Protein AF-A0A835TYI7-F1 (afdb_monomer)

Foldseek 3Di:
DVLQVVLVPDDPVCSVVSSVVVVVVVVVVVVVVVVVVVVVVVVVVVVVVVVVVVVVVVVVVVVVVVVLVVVVVVVVVVVVVVVVVVLVVLVVVLVVVLVVLVVVLVVVLVVLLVVLVVVPPPDDDPPDDDDDDDDDDDDDDDDDPDDDDDPPVVPPVVPDDPDPPPDDPPASCSVLVVVLVVLVVVLVVLLVVLVVVVVVCVVPVVVVLVVVLVVVLVVVLVCCVVPPPDDPVVSVVVSVVSVVVSVVVVVVVVVVSVVVSVVSVVVSVVSSVVSVVVSVVVRVVSVVVSVVVSVVSVVVSVVVVVVVVVVVVVVVVVVVVVSVVVVVVVVVPPPPDDPPDPDPPDDDDPDDDD

Secondary structure (DSSP, 8-state):
-HHHHHHTTS-TTTHHHHHHHHHHHHHHHHHHHHHHHHHHHHHHHHHHHHHHHHHHHHHHHHHHHHHHHHHHHHHHHHHHHHHHHHHHHHHHHHHHHHHHHHHHHHHHHHHHHHHHHHHT-------------PPPPPP-----------TTGGGSTT-S-TTS-SS----SHHHHHHHHHHHHHHHHHHHHHHHHHHHHHHHHHHHHHHHHHHHHHHHHHHHHHHH--S-HHHHHHHHHHHHHHHHHHHHHHHHHHHHHHHHHHHHHHHHHHHHHHHHHHHHHHHHHHHHHHHHHHHHHHHHHHHHHHHHHHHHHHHHHHHHHHHHHHHHHT-----S---------------

Sequence (354 aa):
MMVKNEVEKLPRQQRKGNLKTKMDDFTQKKQTMEQEFLAKQKEDLEQAMKNITAQNKREICDKERECLNKKQQLMRDREACIWDLEERQQQEKHQLIKQQLKDQYFLQRHELLRKHEKSVKPGTPLLSQPVQSLPSPLVPSSVTSHFHATPKSALQLSLFLPGVWGGVPAPLTPVCLQEREQMQRYNQRMLEQLKVRQQQERARLPKIQRSEGKTRMAMYKKSLHIHSSGSASEQREKIKQEDKRQKAERLHQQQKHESQMKDMQAQCESNTHELQHLQNEKCHLLIEHETQKLKSLDENHNQHMKEWRDKLRPRKKKREQEMFFKLSEEADGQVPVSPTKHAKFVPFSSSESL

Structure (mmCIF, N/CA/C/O backbone):
data_AF-A0A835TYI7-F1
#
_entry.id   AF-A0A835TYI7-F1
#
loop_
_atom_site.group_PDB
_atom_site.id
_atom_site.type_symbol
_atom_site.label_atom_id
_atom_site.label_alt_id
_atom_site.label_comp_id
_atom_site.label_asym_id
_atom_site.label_entity_id
_atom_site.label_seq_id
_atom_site.pdbx_PDB_ins_code
_atom_site.Cartn_x
_atom_site.Cartn_y
_atom_site.Cartn_z
_atom_site.occupancy
_atom_site.B_iso_or_equiv
_atom_site.auth_seq_id
_atom_site.auth_comp_id
_atom_site.auth_asym_id
_atom_site.auth_atom_id
_atom_site.pdbx_PDB_model_num
ATOM 1 N N . MET A 1 1 ? -42.790 -35.117 102.824 1.00 54.22 1 MET A N 1
ATOM 2 C CA . MET A 1 1 ? -42.536 -35.781 104.127 1.00 54.22 1 MET A CA 1
ATOM 3 C C . MET A 1 1 ? -41.652 -34.963 105.078 1.00 54.22 1 MET A C 1
ATOM 5 O O . MET A 1 1 ? -41.893 -35.030 106.272 1.00 54.22 1 MET A O 1
ATOM 9 N N . MET A 1 2 ? -40.713 -34.133 104.604 1.00 56.84 2 MET A N 1
ATOM 10 C CA . MET A 1 2 ? -39.827 -33.333 105.479 1.00 56.84 2 MET A CA 1
ATOM 11 C C . MET A 1 2 ? -40.531 -32.273 106.354 1.00 56.84 2 MET A C 1
ATOM 13 O O . MET A 1 2 ? -40.185 -32.129 107.521 1.00 56.84 2 MET A O 1
ATOM 17 N N . VAL A 1 3 ? -41.571 -31.595 105.851 1.00 61.00 3 VAL A N 1
ATOM 18 C CA . VAL A 1 3 ? -42.259 -30.507 106.585 1.00 61.00 3 VAL A CA 1
ATOM 19 C C . VAL A 1 3 ? -42.935 -30.985 107.881 1.00 61.00 3 VAL A C 1
ATOM 21 O O . VAL A 1 3 ? -42.922 -30.267 108.876 1.00 61.00 3 VAL A O 1
ATOM 24 N N . LYS A 1 4 ? -43.476 -32.214 107.912 1.00 62.75 4 LYS A N 1
ATOM 25 C CA . LYS A 1 4 ? -44.103 -32.791 109.118 1.00 62.75 4 LYS A CA 1
ATOM 26 C C . LYS A 1 4 ? -43.071 -33.134 110.204 1.00 62.75 4 LYS A C 1
ATOM 28 O O . LYS A 1 4 ? -43.278 -32.759 111.354 1.00 62.75 4 LYS A O 1
ATOM 33 N N . ASN A 1 5 ? -41.942 -33.743 109.829 1.00 62.34 5 ASN A N 1
ATOM 34 C CA . ASN A 1 5 ? -40.882 -34.146 110.767 1.00 62.34 5 ASN A CA 1
ATOM 35 C C . ASN A 1 5 ? -40.202 -32.957 111.468 1.00 62.34 5 ASN A C 1
ATOM 37 O O . ASN A 1 5 ? -39.762 -33.076 112.608 1.00 62.34 5 ASN A O 1
ATOM 41 N N . GLU A 1 6 ? -40.093 -31.802 110.808 1.00 61.81 6 GLU A N 1
ATOM 42 C CA . GLU A 1 6 ? -39.489 -30.607 111.411 1.00 61.81 6 GLU A CA 1
ATOM 43 C C . GLU A 1 6 ? -40.443 -29.860 112.354 1.00 61.81 6 GLU A C 1
ATOM 45 O O . GLU A 1 6 ? -39.998 -29.247 113.321 1.00 61.81 6 GLU A O 1
ATOM 50 N N . VAL A 1 7 ? -41.753 -29.905 112.090 1.00 60.62 7 VAL A N 1
ATOM 51 C CA . VAL A 1 7 ? -42.773 -29.245 112.925 1.00 60.62 7 VAL A CA 1
ATOM 52 C C . VAL A 1 7 ? -43.049 -30.037 114.209 1.00 60.62 7 VAL A C 1
ATOM 54 O O . VAL A 1 7 ? -43.386 -29.453 115.239 1.00 60.62 7 VAL A O 1
ATOM 57 N N . GLU A 1 8 ? -42.846 -31.357 114.194 1.00 64.31 8 GLU A N 1
ATOM 58 C CA . GLU A 1 8 ? -42.978 -32.222 115.376 1.00 64.31 8 GLU A CA 1
ATOM 59 C C . GLU A 1 8 ? -41.915 -31.965 116.460 1.00 64.31 8 GLU A C 1
ATOM 61 O O . GLU A 1 8 ? -42.183 -32.220 117.636 1.00 64.31 8 GLU A O 1
ATOM 66 N N . LYS A 1 9 ? -40.759 -31.382 116.101 1.00 71.19 9 LYS A N 1
ATOM 67 C CA . LYS A 1 9 ? -39.674 -31.016 117.036 1.00 71.19 9 LYS A CA 1
ATOM 68 C C . LYS A 1 9 ? -39.926 -29.718 117.824 1.00 71.19 9 LYS A C 1
ATOM 70 O O . LYS A 1 9 ? -39.142 -29.388 118.708 1.00 71.19 9 LYS A O 1
ATOM 75 N N . LEU A 1 10 ? -41.006 -28.986 117.534 1.00 65.75 10 LEU A N 1
ATOM 76 C CA . LEU A 1 10 ? -41.347 -27.704 118.172 1.00 65.75 10 LEU A CA 1
ATOM 77 C C . LEU A 1 10 ? -42.326 -27.870 119.361 1.00 65.75 10 LEU A C 1
ATOM 79 O O . LEU A 1 10 ? -43.007 -28.898 119.453 1.00 65.75 10 LEU A O 1
ATOM 83 N N . PRO A 1 11 ? -42.462 -26.884 120.272 1.00 70.06 11 PRO A N 1
ATOM 84 C CA . PRO A 1 11 ? -43.424 -26.919 121.383 1.00 70.06 11 PRO A CA 1
ATOM 85 C C . PRO A 1 11 ? -44.883 -27.052 120.915 1.00 70.06 11 PRO A C 1
ATOM 87 O O . PRO A 1 11 ? -45.294 -26.402 119.954 1.00 70.06 11 PRO A O 1
ATOM 90 N N . ARG A 1 12 ? -45.702 -27.859 121.615 1.00 67.12 12 ARG A N 1
ATOM 91 C CA . ARG A 1 12 ? -47.070 -28.259 121.197 1.00 67.12 12 ARG A CA 1
ATOM 92 C C . ARG A 1 12 ? -47.994 -27.075 120.850 1.00 67.12 12 ARG A C 1
ATOM 94 O O . ARG A 1 12 ? -48.779 -27.193 119.914 1.00 67.12 12 ARG A O 1
ATOM 101 N N . GLN A 1 13 ? -47.858 -25.938 121.543 1.00 72.56 13 GLN A N 1
ATOM 102 C CA . GLN A 1 13 ? -48.617 -24.699 121.289 1.00 72.56 13 GLN A CA 1
ATOM 103 C C . GLN A 1 13 ? -48.232 -23.992 119.976 1.00 72.56 13 GLN A C 1
ATOM 105 O O . GLN A 1 13 ? -49.085 -23.373 119.347 1.00 72.56 13 GLN A O 1
ATOM 110 N N . GLN A 1 14 ? -46.982 -24.113 119.518 1.00 71.31 14 GLN A N 1
ATOM 111 C CA . GLN A 1 14 ? -46.487 -23.444 118.306 1.00 71.31 14 GLN A CA 1
ATOM 112 C C . GLN A 1 14 ? -46.666 -24.287 117.035 1.00 71.31 14 GLN A C 1
ATOM 114 O O . GLN A 1 14 ? -46.670 -23.742 115.933 1.00 71.31 14 GLN A O 1
ATOM 119 N N . ARG A 1 15 ? -46.878 -25.606 117.165 1.00 73.44 15 ARG A N 1
ATOM 120 C CA . ARG A 1 15 ? -46.960 -26.543 116.027 1.00 73.44 15 ARG A CA 1
ATOM 121 C C . ARG A 1 15 ? -48.038 -26.185 115.006 1.00 73.44 15 ARG A C 1
ATOM 123 O O . ARG A 1 15 ? -47.784 -26.292 113.815 1.00 73.44 15 ARG A O 1
ATOM 130 N N . LYS A 1 16 ? -49.227 -25.748 115.443 1.00 74.69 16 LYS A N 1
ATOM 131 C CA . LYS A 1 16 ? -50.348 -25.416 114.538 1.00 74.69 16 LYS A CA 1
ATOM 132 C C . LYS A 1 16 ? -50.045 -24.185 113.676 1.00 74.69 16 LYS A C 1
ATOM 134 O O . LYS A 1 16 ? -50.288 -24.218 112.474 1.00 74.69 16 LYS A O 1
ATOM 139 N N . GLY A 1 17 ? -49.500 -23.128 114.286 1.00 75.50 17 GLY A N 1
ATOM 140 C CA . GLY A 1 17 ? -49.074 -21.920 113.573 1.00 75.50 17 GLY A CA 1
ATOM 141 C C . GLY A 1 17 ? -47.900 -22.203 112.638 1.00 75.50 17 GLY A C 1
ATOM 142 O O . GLY A 1 17 ? -47.960 -21.849 111.470 1.00 75.50 17 GLY A O 1
ATOM 143 N N . ASN A 1 18 ? -46.896 -22.948 113.112 1.00 77.31 18 ASN A N 1
ATOM 144 C CA . ASN A 1 18 ? -45.708 -23.286 112.326 1.00 77.31 18 ASN A CA 1
ATOM 145 C C . ASN A 1 18 ? -46.017 -24.241 111.155 1.00 77.31 18 ASN A C 1
ATOM 147 O O . ASN A 1 18 ? -45.465 -24.078 110.073 1.00 77.31 18 ASN A O 1
ATOM 151 N N . LEU A 1 19 ? -46.939 -25.200 111.330 1.00 79.69 19 LEU A N 1
ATOM 152 C CA . LEU A 1 19 ? -47.404 -26.069 110.242 1.00 79.69 19 LEU A CA 1
ATOM 153 C C . LEU A 1 19 ? -48.133 -25.272 109.159 1.00 79.69 19 LEU A C 1
ATOM 155 O O . LEU A 1 19 ? -47.931 -25.543 107.981 1.00 79.69 19 LEU A O 1
ATOM 159 N N . LYS A 1 20 ? -48.972 -24.307 109.560 1.00 81.56 20 LYS A N 1
ATOM 160 C CA . LYS A 1 20 ? -49.679 -23.422 108.632 1.00 81.56 20 LYS A CA 1
ATOM 161 C C . LYS A 1 20 ? -48.689 -22.563 107.847 1.00 81.56 20 LYS A C 1
ATOM 163 O O . LYS A 1 20 ? -48.703 -22.635 106.628 1.00 81.56 20 LYS A O 1
ATOM 168 N N . THR A 1 21 ? -47.760 -21.891 108.529 1.00 82.75 21 THR A N 1
ATOM 169 C CA . THR A 1 21 ? -46.687 -21.119 107.882 1.00 82.75 21 THR A CA 1
ATOM 170 C C . THR A 1 21 ? -45.871 -21.979 106.918 1.00 82.75 21 THR A C 1
ATOM 172 O O . THR A 1 21 ? -45.750 -21.612 105.763 1.00 82.75 21 THR A O 1
ATOM 175 N N . LYS A 1 22 ? -45.404 -23.173 107.315 1.00 83.31 22 LYS A N 1
ATOM 176 C CA . LYS A 1 22 ? -44.636 -24.036 106.398 1.00 83.31 22 LYS A CA 1
ATOM 177 C C . LYS A 1 22 ? -45.450 -24.581 105.220 1.00 83.31 22 LYS A C 1
ATOM 179 O O . LYS A 1 22 ? -44.871 -24.882 104.178 1.00 83.31 22 LYS A O 1
ATOM 184 N N . MET A 1 23 ? -46.763 -24.765 105.374 1.00 81.94 23 MET A N 1
ATOM 185 C CA . MET A 1 23 ? -47.642 -25.177 104.274 1.00 81.94 23 MET A CA 1
ATOM 186 C C . MET A 1 23 ? -47.886 -24.016 103.300 1.00 81.94 23 MET A C 1
ATOM 188 O O . MET A 1 23 ? -47.841 -24.220 102.085 1.00 81.94 23 MET A O 1
ATOM 192 N N . ASP A 1 24 ? -48.088 -22.810 103.831 1.00 85.06 24 ASP A N 1
ATOM 193 C CA . ASP A 1 24 ? -48.224 -21.573 103.062 1.00 85.06 24 ASP A CA 1
ATOM 194 C C . ASP A 1 24 ? -46.905 -21.266 102.323 1.00 85.06 24 ASP A C 1
ATOM 196 O O . ASP A 1 24 ? -46.930 -21.071 101.111 1.00 85.06 24 ASP A O 1
ATOM 200 N N . ASP A 1 25 ? -45.749 -21.389 102.987 1.00 85.19 25 ASP A N 1
ATOM 201 C CA . ASP A 1 25 ? -44.407 -21.246 102.400 1.00 85.19 25 ASP A CA 1
ATOM 202 C C . ASP A 1 25 ? -44.154 -22.267 101.282 1.00 85.19 25 ASP A C 1
ATOM 204 O O . ASP A 1 25 ? -43.597 -21.936 100.237 1.00 85.19 25 ASP A O 1
ATOM 208 N N . PHE A 1 26 ? -44.556 -23.529 101.472 1.00 85.69 26 PHE A N 1
ATOM 209 C CA . PHE A 1 26 ? -44.406 -24.563 100.444 1.00 85.69 26 PHE A CA 1
ATOM 210 C C . PHE A 1 26 ? -45.294 -24.282 99.225 1.00 85.69 26 PHE A C 1
ATOM 212 O O . PHE A 1 26 ? -44.864 -24.469 98.085 1.00 85.69 26 PHE A O 1
ATOM 219 N N . THR A 1 27 ? -46.518 -23.806 99.459 1.00 86.25 27 THR A N 1
ATOM 220 C CA . THR A 1 27 ? -47.466 -23.429 98.401 1.00 86.25 27 THR A CA 1
ATOM 221 C C . THR A 1 27 ? -46.974 -22.201 97.641 1.00 86.25 27 THR A C 1
ATOM 223 O O . THR A 1 27 ? -46.965 -22.210 96.410 1.00 86.25 27 THR A O 1
ATOM 226 N N . GLN A 1 28 ? -46.480 -21.191 98.360 1.00 89.62 28 GLN A N 1
ATOM 227 C CA . GLN A 1 28 ? -45.878 -19.991 97.794 1.00 89.62 28 GLN A CA 1
ATOM 228 C C . GLN A 1 28 ? -44.631 -20.340 96.984 1.00 89.62 28 GLN A C 1
ATOM 230 O O . GLN A 1 28 ? -44.526 -19.936 95.836 1.00 89.62 28 GLN A O 1
ATOM 235 N N . LYS A 1 29 ? -43.732 -21.177 97.514 1.00 89.25 29 LYS A N 1
ATOM 236 C CA . LYS A 1 29 ? -42.530 -21.623 96.798 1.00 89.25 29 LYS A CA 1
ATOM 237 C C . LYS A 1 29 ? -42.867 -22.405 95.529 1.00 89.25 29 LYS A C 1
ATOM 239 O O . LYS A 1 29 ? -42.203 -22.222 94.514 1.00 89.25 29 LYS A O 1
ATOM 244 N N . LYS A 1 30 ? -43.906 -23.249 95.554 1.00 88.62 30 LYS A N 1
ATOM 245 C CA . LYS A 1 30 ? -44.412 -23.929 94.352 1.00 88.62 30 LYS A CA 1
ATOM 246 C C . LYS A 1 30 ? -44.942 -22.924 93.325 1.00 88.62 30 LYS A C 1
ATOM 248 O O . LYS A 1 30 ? -44.574 -23.032 92.162 1.00 88.62 30 LYS A O 1
ATOM 253 N N . GLN A 1 31 ? -45.748 -21.949 93.751 1.00 92.00 31 GLN A N 1
ATOM 254 C CA . GLN A 1 31 ? -46.238 -20.880 92.874 1.00 92.00 31 GLN A CA 1
ATOM 255 C C . GLN A 1 31 ? -45.098 -20.045 92.289 1.00 92.00 31 GLN A C 1
ATOM 257 O O . GLN A 1 31 ? -45.122 -19.752 91.101 1.00 92.00 31 GLN A O 1
ATOM 262 N N . THR A 1 32 ? -44.088 -19.695 93.085 1.00 92.31 32 THR A N 1
ATOM 263 C CA . THR A 1 32 ? -42.910 -18.960 92.614 1.00 92.31 32 THR A CA 1
ATOM 264 C C . THR A 1 32 ? -42.136 -19.769 91.578 1.00 92.31 32 THR A C 1
ATOM 266 O O . THR A 1 32 ? -41.866 -19.246 90.506 1.00 92.31 32 THR A O 1
ATOM 269 N N . MET A 1 33 ? -41.866 -21.057 91.828 1.00 92.38 33 MET A N 1
ATOM 270 C CA . MET A 1 33 ? -41.200 -21.927 90.845 1.00 92.38 33 MET A CA 1
ATOM 271 C C . MET A 1 33 ? -42.010 -22.072 89.546 1.00 92.38 33 MET A C 1
ATOM 273 O O . MET A 1 33 ? -41.440 -22.105 88.459 1.00 92.38 33 MET A O 1
ATOM 277 N N . GLU A 1 34 ? -43.339 -22.155 89.639 1.00 92.69 34 GLU A N 1
ATOM 278 C CA . GLU A 1 34 ? -44.228 -22.229 88.474 1.00 92.69 34 GLU A CA 1
ATOM 279 C C . GLU A 1 34 ? -44.248 -20.906 87.688 1.00 92.69 34 GLU A C 1
ATOM 281 O O . GLU A 1 34 ? -44.168 -20.915 86.460 1.00 92.69 34 GLU A O 1
ATOM 286 N N . GLN A 1 35 ? -44.263 -19.762 88.380 1.00 93.38 35 GLN A N 1
ATOM 287 C CA . GLN A 1 35 ? -44.136 -18.441 87.759 1.00 93.38 35 GLN A CA 1
ATOM 288 C C . GLN A 1 35 ? -42.770 -18.241 87.096 1.00 93.38 35 GLN A C 1
ATOM 290 O O . GLN A 1 35 ? -42.716 -17.743 85.975 1.00 93.38 35 GLN A O 1
ATOM 295 N N . GLU A 1 36 ? -41.679 -18.651 87.745 1.00 94.75 36 GLU A N 1
ATOM 296 C CA . GLU A 1 36 ? -40.322 -18.607 87.189 1.00 94.75 36 GLU A CA 1
ATOM 297 C C . GLU A 1 36 ? -40.199 -19.482 85.939 1.00 94.75 36 GLU A C 1
ATOM 299 O O . GLU A 1 36 ? -39.597 -19.065 84.950 1.00 94.75 36 GLU A O 1
ATOM 304 N N . PHE A 1 37 ? -40.810 -20.670 85.941 1.00 96.06 37 PHE A N 1
ATOM 305 C CA . PHE A 1 37 ? -40.827 -21.552 84.777 1.00 96.06 37 PHE A CA 1
ATOM 306 C C . PHE A 1 37 ? -41.562 -20.918 83.588 1.00 96.06 37 PHE A C 1
ATOM 308 O O . PHE A 1 37 ? -41.034 -20.896 82.476 1.00 96.06 37 PHE A O 1
ATOM 315 N N . LEU A 1 38 ? -42.754 -20.360 83.822 1.00 94.44 38 LEU A N 1
ATOM 316 C CA . LEU A 1 38 ? -43.527 -19.673 82.784 1.00 94.44 38 LEU A CA 1
ATOM 317 C C . LEU A 1 38 ? -42.820 -18.405 82.288 1.00 94.44 38 LEU A C 1
ATOM 319 O O . LEU A 1 38 ? -42.813 -18.135 81.086 1.00 94.44 38 LEU A O 1
ATOM 323 N N . ALA A 1 39 ? -42.193 -17.644 83.189 1.00 95.00 39 ALA A N 1
ATOM 324 C CA . ALA A 1 39 ? -41.405 -16.467 82.838 1.00 95.00 39 ALA A CA 1
ATOM 325 C C . ALA A 1 39 ? -40.208 -16.842 81.957 1.00 95.00 39 ALA A C 1
ATOM 327 O O . ALA A 1 39 ? -40.000 -16.212 80.922 1.00 95.00 39 ALA A O 1
ATOM 328 N N . LYS A 1 40 ? -39.489 -17.914 82.308 1.00 96.19 40 LYS A N 1
ATOM 329 C CA . LYS A 1 40 ? -38.376 -18.431 81.511 1.00 96.19 40 LYS A CA 1
ATOM 330 C C . LYS A 1 40 ? -38.829 -18.904 80.131 1.00 96.19 40 LYS A C 1
ATOM 332 O O . LYS A 1 40 ? -38.213 -18.548 79.136 1.00 96.19 40 LYS A O 1
ATOM 337 N N . GLN A 1 41 ? -39.940 -19.639 80.045 1.00 95.81 41 GLN A N 1
ATOM 338 C CA . GLN A 1 41 ? -40.486 -20.077 78.756 1.00 95.81 41 GLN A CA 1
ATOM 339 C C . GLN A 1 41 ? -40.866 -18.884 77.863 1.00 95.81 41 GLN A C 1
ATOM 341 O O . GLN A 1 41 ? -40.634 -18.908 76.653 1.00 95.81 41 GLN A O 1
ATOM 346 N N . LYS A 1 42 ? -41.435 -17.827 78.457 1.00 95.62 42 LYS A N 1
ATOM 347 C CA . LYS A 1 42 ? -41.755 -16.582 77.755 1.00 95.62 42 LYS A CA 1
ATOM 348 C C . LYS A 1 42 ? -40.490 -15.863 77.274 1.00 95.62 42 LYS A C 1
ATOM 350 O O . LYS A 1 42 ? -40.456 -15.422 76.129 1.00 95.62 42 LYS A O 1
ATOM 355 N N . GLU A 1 43 ? -39.463 -15.768 78.115 1.00 96.88 43 GLU A N 1
ATOM 356 C CA . GLU A 1 43 ? -38.173 -15.161 77.767 1.00 96.88 43 GLU A CA 1
ATOM 357 C C . GLU A 1 43 ? -37.477 -15.920 76.629 1.00 96.88 43 GLU A C 1
ATOM 359 O O . GLU A 1 43 ? -37.068 -15.303 75.645 1.00 96.88 43 GLU A O 1
ATOM 364 N N . ASP A 1 44 ? -37.420 -17.252 76.706 1.00 96.50 44 ASP A N 1
ATOM 365 C CA . ASP A 1 44 ? -36.830 -18.108 75.673 1.00 96.50 44 ASP A CA 1
ATOM 366 C C . ASP A 1 44 ? -37.554 -17.932 74.324 1.00 96.50 44 ASP A C 1
ATOM 368 O O . ASP A 1 44 ? -36.913 -17.810 73.274 1.00 96.50 44 ASP A O 1
ATOM 372 N N . LEU A 1 45 ? -38.892 -17.853 74.341 1.00 95.75 45 LEU A N 1
ATOM 373 C CA . LEU A 1 45 ? -39.699 -17.592 73.146 1.00 95.75 45 LEU A CA 1
ATOM 374 C C . LEU A 1 45 ? -39.435 -16.190 72.575 1.00 95.75 45 LEU A C 1
ATOM 376 O O . LEU A 1 45 ? -39.222 -16.046 71.369 1.00 95.75 45 LEU A O 1
ATOM 380 N N . GLU A 1 46 ? -39.421 -15.157 73.421 1.00 95.69 46 GLU A N 1
ATOM 381 C CA . GLU A 1 46 ? -39.118 -13.786 72.999 1.00 95.69 46 GLU A CA 1
ATOM 382 C C . GLU A 1 46 ? -37.707 -13.677 72.407 1.00 95.69 46 GLU A C 1
ATOM 384 O O . GLU A 1 46 ? -37.508 -13.004 71.390 1.00 95.69 46 GLU A O 1
ATOM 389 N N . GLN A 1 47 ? -36.724 -14.359 72.998 1.00 97.25 47 GLN A N 1
ATOM 390 C CA . GLN A 1 47 ? -35.355 -14.385 72.497 1.00 97.25 47 GLN A CA 1
ATOM 391 C C . GLN A 1 47 ? -35.261 -15.117 71.153 1.00 97.25 47 GLN A C 1
ATOM 393 O O . GLN A 1 47 ? -34.612 -14.619 70.230 1.00 97.25 47 GLN A O 1
ATOM 398 N N . ALA A 1 48 ? -35.952 -16.250 70.997 1.00 97.50 48 ALA A N 1
ATOM 399 C CA . ALA A 1 48 ? -36.033 -16.964 69.725 1.00 97.50 48 ALA A CA 1
ATOM 400 C C . ALA A 1 48 ? -36.658 -16.089 68.624 1.00 97.50 48 ALA A C 1
ATOM 402 O O . ALA A 1 48 ? -36.101 -15.979 67.529 1.00 97.50 48 ALA A O 1
ATOM 403 N N . MET A 1 49 ? -37.757 -15.386 68.921 1.00 97.00 49 MET A N 1
ATOM 404 C CA . MET A 1 49 ? -38.397 -14.456 67.982 1.00 97.00 49 MET A CA 1
ATOM 405 C C . MET A 1 49 ? -37.479 -13.289 67.589 1.00 97.00 49 MET A C 1
ATOM 407 O O . MET A 1 49 ? -37.409 -12.927 66.408 1.00 97.00 49 MET A O 1
ATOM 411 N N . LYS A 1 50 ? -36.745 -12.707 68.549 1.00 96.19 50 LYS A N 1
ATOM 412 C CA . LYS A 1 50 ? -35.758 -11.643 68.285 1.00 96.19 50 LYS A CA 1
ATOM 413 C C . LYS A 1 50 ? -34.631 -12.139 67.382 1.00 96.19 50 LYS A C 1
ATOM 415 O O . LYS A 1 50 ? -34.287 -11.449 66.422 1.00 96.19 50 LYS A O 1
ATOM 420 N N . ASN A 1 51 ? -34.105 -13.336 67.643 1.00 97.00 51 ASN A N 1
ATOM 421 C CA . ASN A 1 51 ? -33.044 -13.946 66.843 1.00 97.00 51 ASN A CA 1
ATOM 422 C C . ASN A 1 51 ? -33.500 -14.193 65.399 1.00 97.00 51 ASN A C 1
ATOM 424 O O . ASN A 1 51 ? -32.802 -13.796 64.470 1.00 97.00 51 ASN A O 1
ATOM 428 N N . ILE A 1 52 ? -34.695 -14.765 65.206 1.00 96.94 52 ILE A N 1
ATOM 429 C CA . ILE A 1 52 ? -35.281 -14.983 63.872 1.00 96.94 52 ILE A CA 1
ATOM 430 C C . ILE A 1 52 ? -35.474 -13.650 63.143 1.00 96.94 52 ILE A C 1
ATOM 432 O O . ILE A 1 52 ? -35.103 -13.511 61.982 1.00 96.94 52 ILE A O 1
ATOM 436 N N . THR A 1 53 ? -36.002 -12.633 63.827 1.00 95.31 53 THR A N 1
ATOM 437 C CA . THR A 1 53 ? -36.211 -11.307 63.228 1.00 95.31 53 THR A CA 1
ATOM 438 C C . THR A 1 53 ? -34.890 -10.659 62.813 1.00 95.31 53 THR A C 1
ATOM 440 O O . THR A 1 53 ? -34.797 -10.085 61.729 1.00 95.31 53 THR A O 1
ATOM 443 N N . ALA A 1 54 ? -33.860 -10.739 63.659 1.00 95.25 54 ALA A N 1
ATOM 444 C CA . ALA A 1 54 ? -32.535 -10.209 63.356 1.00 95.25 54 ALA A CA 1
ATOM 445 C C . ALA A 1 54 ? -31.878 -10.953 62.184 1.00 95.25 54 ALA A C 1
ATOM 447 O O . ALA A 1 54 ? -31.279 -10.316 61.317 1.00 95.25 54 ALA A O 1
ATOM 448 N N . GLN A 1 55 ? -32.036 -12.277 62.130 1.00 97.00 55 GLN A N 1
ATOM 449 C CA . GLN A 1 55 ? -31.528 -13.104 61.042 1.00 97.00 55 GLN A CA 1
ATOM 450 C C . GLN A 1 55 ? -32.230 -12.785 59.716 1.00 97.00 55 GLN A C 1
ATOM 452 O O . GLN A 1 55 ? -31.550 -12.494 58.738 1.00 97.00 55 GLN A O 1
ATOM 457 N N . ASN A 1 56 ? -33.564 -12.705 59.699 1.00 96.81 56 ASN A N 1
ATOM 458 C CA . ASN A 1 56 ? -34.328 -12.319 58.508 1.00 96.81 56 ASN A CA 1
ATOM 459 C C . ASN A 1 56 ? -33.925 -10.929 57.998 1.00 96.81 56 ASN A C 1
ATOM 461 O O . ASN A 1 56 ? -33.748 -10.736 56.800 1.00 96.81 56 ASN A O 1
ATOM 465 N N . LYS A 1 57 ? -33.743 -9.953 58.901 1.00 94.19 57 LYS A N 1
ATOM 466 C CA . LYS A 1 57 ? -33.258 -8.614 58.527 1.00 94.19 57 LYS A CA 1
ATOM 467 C C . LYS A 1 57 ? -31.884 -8.678 57.866 1.00 94.19 57 LYS A C 1
ATOM 469 O O . LYS A 1 57 ? -31.675 -8.026 56.850 1.00 94.19 57 LYS A O 1
ATOM 474 N N . ARG A 1 58 ? -30.964 -9.473 58.421 1.00 94.50 58 ARG A N 1
ATOM 475 C CA . ARG A 1 58 ? -29.625 -9.663 57.853 1.00 94.50 58 ARG A CA 1
ATOM 476 C C . ARG A 1 58 ? -29.690 -10.306 56.468 1.00 94.50 58 ARG A C 1
ATOM 478 O O . ARG A 1 58 ? -29.066 -9.796 55.548 1.00 94.50 58 ARG A O 1
ATOM 485 N N . GLU A 1 59 ? -30.480 -11.365 56.309 1.00 95.69 59 GLU A N 1
ATOM 486 C CA . GLU A 1 59 ? -30.651 -12.058 55.028 1.00 95.69 59 GLU A CA 1
ATOM 487 C C . GLU A 1 59 ? -31.247 -11.146 53.951 1.00 95.69 59 GLU A C 1
ATOM 489 O O . GLU A 1 59 ? -30.774 -11.159 52.816 1.00 95.69 59 GLU A O 1
ATOM 494 N N . ILE A 1 60 ? -32.228 -10.309 54.308 1.00 92.62 60 ILE A N 1
ATOM 495 C CA . ILE A 1 60 ? -32.794 -9.301 53.402 1.00 92.62 60 ILE A CA 1
ATOM 496 C C . ILE A 1 60 ? -31.711 -8.306 52.973 1.00 92.62 60 ILE A C 1
ATOM 498 O O . ILE A 1 60 ? -31.476 -8.165 51.775 1.00 92.62 60 ILE A O 1
ATOM 502 N N . CYS A 1 61 ? -30.991 -7.697 53.922 1.00 90.56 61 CYS A N 1
ATOM 503 C CA . CYS A 1 61 ? -29.901 -6.766 53.615 1.00 90.56 61 CYS A CA 1
ATOM 504 C C . CYS A 1 61 ? -28.826 -7.399 52.711 1.00 90.56 61 CYS A C 1
ATOM 506 O O . CYS A 1 61 ? -28.341 -6.773 51.766 1.00 90.56 61 CYS A O 1
ATOM 508 N N . ASP A 1 62 ? -28.446 -8.651 52.980 1.00 90.56 62 ASP A N 1
ATOM 509 C CA . ASP A 1 62 ? -27.441 -9.363 52.191 1.00 90.56 62 ASP A CA 1
ATOM 510 C C . ASP A 1 62 ? -27.931 -9.639 50.762 1.00 90.56 62 ASP A C 1
ATOM 512 O O . ASP A 1 62 ? -27.166 -9.460 49.806 1.00 90.56 62 ASP A O 1
ATOM 516 N N . LYS A 1 63 ? -29.206 -10.019 50.599 1.00 93.69 63 LYS A N 1
ATOM 517 C CA . LYS A 1 63 ? -29.828 -10.270 49.290 1.00 93.69 63 LYS A CA 1
ATOM 518 C C . LYS A 1 63 ? -30.023 -8.997 48.476 1.00 93.69 63 LYS A C 1
ATOM 520 O O . LYS A 1 63 ? -29.771 -9.005 47.271 1.00 93.69 63 LYS A O 1
ATOM 525 N N . GLU A 1 64 ? -30.409 -7.897 49.113 1.00 88.25 64 GLU A N 1
ATOM 526 C CA . GLU A 1 64 ? -30.506 -6.584 48.468 1.00 88.25 64 GLU A CA 1
ATOM 527 C C . GLU A 1 64 ? -29.139 -6.126 47.950 1.00 88.25 64 GLU A C 1
ATOM 529 O O . GLU A 1 64 ? -29.008 -5.742 46.784 1.00 88.25 64 GLU A O 1
ATOM 534 N N . ARG A 1 65 ? -28.089 -6.277 48.767 1.00 88.19 65 ARG A N 1
ATOM 535 C CA . ARG A 1 65 ? -26.708 -5.981 48.365 1.00 88.19 65 ARG A CA 1
ATOM 536 C C . ARG A 1 65 ? -26.247 -6.850 47.192 1.00 88.19 65 ARG A C 1
ATOM 538 O O . ARG A 1 65 ? -25.623 -6.340 46.262 1.00 88.19 65 ARG A O 1
ATOM 545 N N . GLU A 1 66 ? -26.539 -8.151 47.215 1.00 91.94 66 GLU A N 1
ATOM 546 C CA . GLU A 1 66 ? -26.211 -9.075 46.120 1.00 91.94 66 GLU A CA 1
ATOM 547 C C . GLU A 1 66 ? -26.902 -8.658 44.809 1.00 91.94 66 GLU A C 1
ATOM 549 O O . GLU A 1 66 ? -26.251 -8.562 43.764 1.00 91.94 66 GLU A O 1
ATOM 554 N N . CYS A 1 67 ? -28.196 -8.332 44.874 1.00 90.50 67 CYS A N 1
ATOM 555 C CA . CYS A 1 67 ? -28.983 -7.882 43.727 1.00 90.50 67 CYS A CA 1
ATOM 556 C C . CYS A 1 67 ? -28.436 -6.576 43.129 1.00 90.50 67 CYS A C 1
ATOM 558 O O . CYS A 1 67 ? -28.213 -6.487 41.917 1.00 90.50 67 CYS A O 1
ATOM 560 N N . LEU A 1 68 ? -28.139 -5.585 43.975 1.00 87.06 68 LEU A N 1
ATOM 561 C CA . LEU A 1 68 ? -27.549 -4.310 43.560 1.00 87.06 68 LEU A CA 1
ATOM 562 C C . LEU A 1 68 ? -26.188 -4.509 42.888 1.00 87.06 68 LEU A C 1
ATOM 564 O O . LEU A 1 68 ? -25.946 -3.974 41.803 1.00 87.06 68 LEU A O 1
ATOM 568 N N . ASN A 1 69 ? -25.315 -5.326 43.478 1.00 86.00 69 ASN A N 1
ATOM 569 C CA . ASN A 1 69 ? -24.015 -5.644 42.890 1.00 86.00 69 ASN A CA 1
ATOM 570 C C . ASN A 1 69 ? -24.162 -6.340 41.532 1.00 86.00 69 ASN A C 1
ATOM 572 O O . ASN A 1 69 ? -23.464 -5.987 40.578 1.00 86.00 69 ASN A O 1
ATOM 576 N N . LYS A 1 70 ? -25.104 -7.284 41.406 1.00 92.12 70 LYS A N 1
ATOM 577 C CA . LYS A 1 70 ? -25.362 -7.978 40.140 1.00 92.12 70 LYS A CA 1
ATOM 578 C C . LYS A 1 70 ? -25.883 -7.024 39.065 1.00 92.12 70 LYS A C 1
ATOM 580 O O . LYS A 1 70 ? -25.377 -7.049 37.944 1.00 92.12 70 LYS A O 1
ATOM 585 N N . LYS A 1 71 ? -26.830 -6.144 39.407 1.00 88.00 71 LYS A N 1
ATOM 586 C CA . LYS A 1 71 ? -27.341 -5.081 38.524 1.00 88.00 71 LYS A CA 1
ATOM 587 C C . LYS A 1 71 ? -26.205 -4.189 38.021 1.00 88.00 71 LYS A C 1
ATOM 589 O O . LYS A 1 71 ? -26.115 -3.927 36.824 1.00 88.00 71 LYS A O 1
ATOM 594 N N . GLN A 1 72 ? -25.302 -3.760 38.902 1.00 84.81 72 GLN A N 1
ATOM 595 C CA . GLN A 1 72 ? -24.149 -2.951 38.500 1.00 84.81 72 GLN A CA 1
ATOM 596 C C . GLN A 1 72 ? -23.204 -3.705 37.569 1.00 84.81 72 GLN A C 1
ATOM 598 O O . GLN A 1 72 ? -22.728 -3.125 36.595 1.00 84.81 72 GLN A O 1
ATOM 603 N N . GLN A 1 73 ? -22.920 -4.975 37.866 1.00 89.31 73 GLN A N 1
ATOM 604 C CA . GLN A 1 73 ? -22.039 -5.778 37.029 1.00 89.31 73 GLN A CA 1
ATOM 605 C C . GLN A 1 73 ? -22.601 -5.895 35.613 1.00 89.31 73 GLN A C 1
ATOM 607 O O . GLN A 1 73 ? -21.897 -5.583 34.662 1.00 89.31 73 GLN A O 1
ATOM 612 N N . LEU A 1 74 ? -23.896 -6.194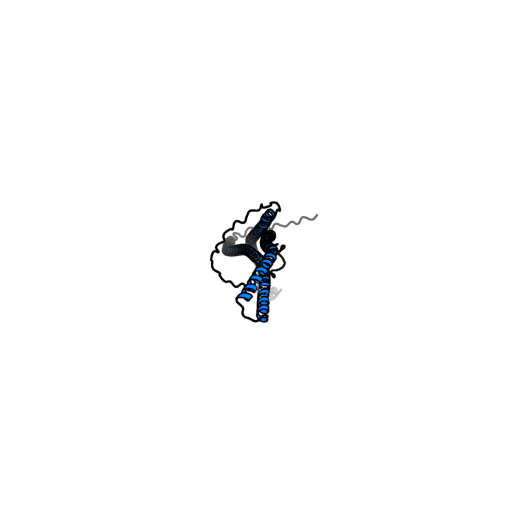 35.482 1.00 91.50 74 LEU A N 1
ATOM 613 C CA . LEU A 1 74 ? -24.570 -6.245 34.183 1.00 91.50 74 LEU A CA 1
ATOM 614 C C . LEU A 1 74 ? -24.497 -4.912 33.429 1.00 91.50 74 LEU A C 1
ATOM 616 O O . LEU A 1 74 ? -24.303 -4.897 32.216 1.00 91.50 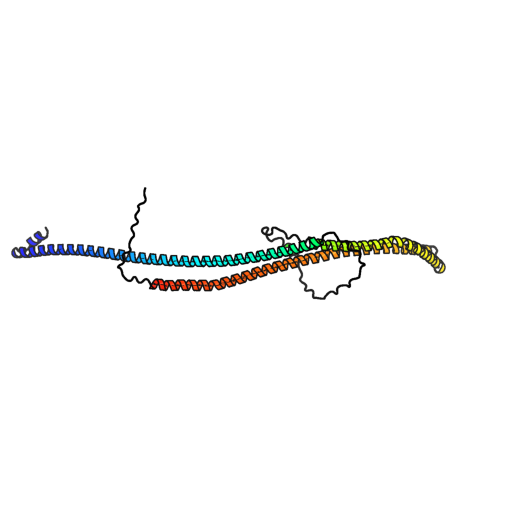74 LEU A O 1
ATOM 620 N N . MET A 1 75 ? -24.612 -3.784 34.132 1.00 87.88 75 MET A N 1
ATOM 621 C CA . MET A 1 75 ? -24.450 -2.466 33.516 1.00 87.88 75 MET A CA 1
ATOM 622 C C . MET A 1 75 ? -23.015 -2.226 33.029 1.00 87.88 75 MET A C 1
ATOM 624 O O . MET A 1 75 ? -22.843 -1.686 31.939 1.00 87.88 75 MET A O 1
ATOM 628 N N . ARG A 1 76 ? -21.988 -2.636 33.789 1.00 87.81 76 ARG A N 1
ATOM 629 C CA . ARG A 1 76 ? -20.578 -2.546 33.359 1.00 87.81 76 ARG A CA 1
ATOM 630 C C . ARG A 1 76 ? -20.302 -3.454 32.162 1.00 87.81 76 ARG A C 1
ATOM 632 O O . ARG A 1 76 ? -19.701 -2.993 31.196 1.00 87.81 76 ARG A O 1
ATOM 639 N N . ASP A 1 77 ? -20.790 -4.691 32.204 1.00 91.31 77 ASP A N 1
ATOM 640 C CA . ASP A 1 77 ? -20.628 -5.681 31.135 1.00 91.31 77 ASP A CA 1
ATOM 641 C C . ASP A 1 77 ? -21.301 -5.209 29.839 1.00 91.31 77 ASP A C 1
ATOM 643 O O . ASP A 1 77 ? -20.722 -5.302 28.757 1.00 91.31 77 ASP A O 1
ATOM 647 N N . ARG A 1 78 ? -22.503 -4.621 29.943 1.00 92.25 78 ARG A N 1
ATOM 648 C CA . ARG A 1 78 ? -23.202 -4.009 28.805 1.00 92.25 78 ARG A CA 1
ATOM 649 C C . ARG A 1 78 ? -22.374 -2.898 28.163 1.00 92.25 78 ARG A C 1
ATOM 651 O O . ARG A 1 78 ? -22.279 -2.852 26.941 1.00 92.25 78 ARG A O 1
ATOM 658 N N . GLU A 1 79 ? -21.802 -1.994 28.956 1.00 89.94 79 GLU A N 1
ATOM 659 C CA . GLU A 1 79 ? -20.978 -0.905 28.416 1.00 89.94 79 GLU A CA 1
ATOM 660 C C . GLU A 1 79 ? -19.671 -1.404 27.807 1.00 89.94 79 GLU A C 1
ATOM 662 O O . GLU A 1 79 ? -19.292 -0.928 26.741 1.00 89.94 79 GLU A O 1
ATOM 667 N N . ALA A 1 80 ? -19.022 -2.389 28.433 1.00 90.56 80 ALA A N 1
ATOM 668 C CA . ALA A 1 80 ? -17.842 -3.033 27.868 1.00 90.56 80 ALA A CA 1
ATOM 669 C C . ALA A 1 80 ? -18.153 -3.629 26.486 1.00 90.56 80 ALA A C 1
ATOM 671 O O . ALA A 1 80 ? -17.463 -3.324 25.519 1.00 90.56 80 ALA A O 1
ATOM 672 N N . CYS A 1 81 ? -19.269 -4.355 26.361 1.00 95.56 81 CYS A N 1
ATOM 673 C CA . CYS A 1 81 ? -19.720 -4.914 25.086 1.00 95.56 81 CYS A CA 1
ATOM 674 C C . CYS A 1 81 ? -19.982 -3.833 24.018 1.00 95.56 81 CYS A C 1
ATOM 676 O O . CYS A 1 81 ? -19.641 -4.019 22.848 1.00 95.56 81 CYS A O 1
ATOM 678 N N . ILE A 1 82 ? -20.549 -2.682 24.404 1.00 93.69 82 ILE A N 1
ATOM 679 C CA . ILE A 1 82 ? -20.743 -1.546 23.489 1.00 93.69 82 ILE A CA 1
ATOM 680 C C . ILE A 1 82 ? -19.394 -1.007 22.999 1.00 93.69 82 ILE A C 1
ATOM 682 O O . ILE A 1 82 ? -19.244 -0.759 21.806 1.00 93.69 82 ILE A O 1
ATOM 686 N N . TRP A 1 83 ? -18.406 -0.846 23.881 1.00 93.25 83 TRP A N 1
ATOM 687 C CA . TRP A 1 83 ? -17.078 -0.362 23.490 1.00 93.25 83 TRP A CA 1
ATOM 688 C C . TRP A 1 83 ? -16.331 -1.353 22.596 1.00 93.25 83 TRP A C 1
ATOM 690 O O . TRP A 1 83 ? -15.733 -0.931 21.609 1.00 93.25 83 TRP A O 1
ATOM 700 N N . ASP A 1 84 ? -16.432 -2.652 22.877 1.00 94.56 84 ASP A N 1
ATOM 701 C CA . ASP A 1 84 ? -15.848 -3.706 22.041 1.00 94.56 84 ASP A CA 1
ATOM 702 C C . ASP A 1 84 ? -16.498 -3.751 20.650 1.00 94.56 84 ASP A C 1
ATOM 704 O O . ASP A 1 84 ? -15.851 -4.059 19.645 1.00 94.56 84 ASP A O 1
ATOM 708 N N . LEU A 1 85 ? -17.800 -3.459 20.564 1.00 96.75 85 LEU A N 1
ATOM 709 C CA . LEU A 1 85 ? -18.495 -3.326 19.287 1.00 96.75 85 LEU A CA 1
ATOM 710 C C . LEU A 1 85 ? -18.055 -2.059 18.538 1.00 96.75 85 LEU A C 1
ATOM 712 O O . LEU A 1 85 ? -17.777 -2.143 17.343 1.00 96.75 85 LEU A O 1
ATOM 716 N N . GLU A 1 86 ? -17.957 -0.914 19.223 1.00 95.31 86 GLU A N 1
ATOM 717 C CA . GLU A 1 86 ? -17.450 0.341 18.646 1.00 95.31 86 GLU A CA 1
ATOM 718 C C . GLU A 1 86 ? -16.023 0.151 18.088 1.00 95.31 86 GLU A C 1
ATOM 720 O O . GLU A 1 86 ? -15.752 0.550 16.954 1.00 95.31 86 GLU A O 1
ATOM 725 N N . GLU A 1 87 ? -15.118 -0.498 18.832 1.00 95.44 87 GLU A N 1
ATOM 726 C CA . GLU A 1 87 ? -13.746 -0.773 18.381 1.00 95.44 87 GLU A CA 1
ATOM 727 C C . GLU A 1 87 ? -13.723 -1.660 17.133 1.00 95.44 87 GLU A C 1
ATOM 729 O O . GLU A 1 87 ? -13.057 -1.323 16.149 1.00 95.44 87 GLU A O 1
ATOM 734 N N . ARG A 1 88 ? -14.484 -2.762 17.140 1.00 97.38 88 ARG A N 1
ATOM 735 C CA . ARG A 1 88 ? -14.586 -3.660 15.981 1.00 97.38 88 ARG A CA 1
ATOM 736 C C . ARG A 1 88 ? -15.109 -2.938 14.748 1.00 97.38 88 ARG A C 1
ATOM 738 O O . ARG A 1 88 ? -14.498 -3.054 13.692 1.00 97.38 88 ARG A O 1
ATOM 745 N N . GLN A 1 89 ? -16.153 -2.120 14.883 1.00 97.56 89 GLN A N 1
ATOM 746 C CA . GLN A 1 89 ? -16.679 -1.325 13.769 1.00 97.56 89 GLN A CA 1
ATOM 747 C C . GLN A 1 89 ? -15.623 -0.380 13.175 1.00 97.56 89 GLN A C 1
ATOM 749 O O . GLN A 1 89 ? -15.540 -0.229 11.954 1.00 97.56 89 GLN A O 1
ATOM 754 N N . GLN A 1 90 ? -14.788 0.251 14.010 1.00 96.81 90 GLN A N 1
ATOM 755 C CA . GLN A 1 90 ? -13.704 1.111 13.519 1.00 96.81 90 GLN A CA 1
ATOM 756 C C . GLN A 1 90 ? -12.623 0.316 12.779 1.00 96.81 90 GLN A C 1
ATOM 758 O O . GLN A 1 90 ? -12.126 0.773 11.744 1.00 96.81 90 GLN A O 1
ATOM 763 N N . GLN A 1 91 ? -12.271 -0.871 13.276 1.00 97.50 91 GLN A N 1
ATOM 764 C CA . GLN A 1 91 ? -11.313 -1.757 12.614 1.00 97.50 91 GLN A CA 1
ATOM 765 C C . GLN A 1 91 ? -11.860 -2.284 11.281 1.00 97.50 91 GLN A C 1
ATOM 767 O O . GLN A 1 91 ? -11.173 -2.202 10.265 1.00 97.50 91 GLN A O 1
ATOM 772 N N . GLU A 1 92 ? -13.108 -2.755 11.251 1.00 98.00 92 GLU A N 1
ATOM 773 C CA . GLU A 1 92 ? -13.791 -3.233 10.041 1.00 98.00 92 GLU A CA 1
ATOM 774 C C . GLU A 1 92 ? -13.861 -2.141 8.971 1.00 98.00 92 GLU A C 1
ATOM 776 O O . GLU A 1 92 ? -13.510 -2.377 7.812 1.00 98.00 92 GLU A O 1
ATOM 781 N N . LYS A 1 93 ? -14.220 -0.911 9.363 1.00 98.00 93 LYS A N 1
ATOM 782 C CA . LYS A 1 93 ? -14.219 0.247 8.462 1.00 98.00 93 LYS A CA 1
ATOM 783 C C . LYS A 1 93 ? -12.836 0.492 7.858 1.00 98.00 93 LYS A C 1
ATOM 785 O O . LYS A 1 93 ? -12.729 0.745 6.659 1.00 98.00 93 LYS A O 1
ATOM 790 N N . HIS A 1 94 ? -11.778 0.419 8.664 1.00 98.50 94 HIS A N 1
ATOM 791 C CA . HIS A 1 94 ? -10.413 0.569 8.166 1.00 98.50 94 HIS A CA 1
ATOM 792 C C . HIS A 1 94 ? -10.025 -0.547 7.191 1.00 98.50 94 HIS A C 1
ATOM 794 O O . HIS A 1 94 ? -9.484 -0.244 6.128 1.00 98.50 94 HIS A O 1
ATOM 800 N N . GLN A 1 95 ? -10.349 -1.807 7.498 1.00 98.25 95 GLN A N 1
ATOM 801 C CA . GLN A 1 95 ? -10.077 -2.923 6.589 1.00 98.25 95 GLN A CA 1
ATOM 802 C C . GLN A 1 95 ? -10.811 -2.764 5.256 1.00 98.25 95 GLN A C 1
ATOM 804 O O . GLN A 1 95 ? -10.208 -2.977 4.206 1.00 98.25 95 GLN A O 1
ATOM 809 N N . LEU A 1 96 ? -12.071 -2.315 5.276 1.00 98.25 96 LEU A N 1
ATOM 810 C CA . LEU A 1 96 ? -12.844 -2.076 4.058 1.00 98.25 96 LEU A CA 1
ATOM 811 C C . LEU A 1 96 ? -12.218 -0.976 3.191 1.00 98.25 96 LEU A C 1
ATOM 813 O O . LEU A 1 96 ? -12.030 -1.173 1.994 1.00 98.25 96 LEU A O 1
ATOM 817 N N . ILE A 1 97 ? -11.835 0.157 3.790 1.00 97.88 97 ILE A N 1
ATOM 818 C CA . ILE A 1 97 ? -11.179 1.260 3.067 1.00 97.88 97 ILE A CA 1
ATOM 819 C C . ILE A 1 97 ? -9.818 0.812 2.519 1.00 97.88 97 ILE A C 1
ATOM 821 O O . ILE A 1 97 ? -9.468 1.115 1.378 1.00 97.88 97 ILE A O 1
ATOM 825 N N . LYS A 1 98 ? -9.048 0.059 3.311 1.00 98.06 98 LYS A N 1
ATOM 826 C CA . LYS A 1 98 ? -7.755 -0.489 2.895 1.00 98.06 98 LYS A CA 1
ATOM 827 C C . LYS A 1 98 ? -7.910 -1.449 1.719 1.00 98.06 98 LYS A C 1
ATOM 829 O O . LYS A 1 98 ? -7.117 -1.382 0.782 1.00 98.06 98 LYS A O 1
ATOM 834 N N . GLN A 1 99 ? -8.924 -2.312 1.748 1.00 97.56 99 GLN A N 1
ATOM 835 C CA . GLN A 1 99 ? -9.225 -3.223 0.648 1.00 97.56 99 GLN A CA 1
ATOM 836 C C . GLN A 1 99 ? -9.668 -2.457 -0.601 1.00 97.56 99 GLN A C 1
ATOM 838 O O . GLN A 1 99 ? -9.101 -2.670 -1.666 1.00 97.56 99 GLN A O 1
ATOM 843 N N . GLN A 1 100 ? -10.574 -1.488 -0.458 1.00 97.62 100 GLN A N 1
ATOM 844 C CA . GLN A 1 100 ? -11.013 -0.633 -1.560 1.00 97.62 100 GLN A CA 1
ATOM 845 C C . GLN A 1 100 ? -9.835 0.081 -2.239 1.00 97.62 100 GLN A C 1
ATOM 847 O O . GLN A 1 100 ? -9.778 0.162 -3.465 1.00 97.62 100 GLN A O 1
ATOM 852 N N . LEU A 1 101 ? -8.874 0.580 -1.456 1.00 97.19 101 LEU A N 1
ATOM 853 C CA . LEU A 1 101 ? -7.676 1.224 -1.987 1.00 97.19 101 LEU A CA 1
ATOM 854 C C . LEU A 1 101 ? -6.780 0.231 -2.746 1.00 97.19 101 LEU A C 1
ATOM 856 O O . LEU A 1 101 ? -6.290 0.545 -3.831 1.00 97.19 101 LEU A O 1
ATOM 860 N N . LYS A 1 102 ? -6.597 -0.986 -2.217 1.00 95.12 102 LYS A N 1
ATOM 861 C CA . LYS A 1 102 ? -5.865 -2.055 -2.917 1.00 95.12 102 LYS A CA 1
ATOM 862 C C . LYS A 1 102 ? -6.536 -2.428 -4.239 1.00 95.12 102 LYS A C 1
ATOM 864 O O . LYS A 1 102 ? -5.843 -2.558 -5.248 1.00 95.12 102 LYS A O 1
ATOM 869 N N . ASP A 1 103 ? -7.858 -2.555 -4.245 1.00 94.56 103 ASP A N 1
ATOM 870 C CA . ASP A 1 103 ? -8.636 -2.879 -5.440 1.00 94.56 103 ASP A CA 1
ATOM 871 C C . ASP A 1 103 ? -8.546 -1.751 -6.476 1.00 94.56 103 ASP A C 1
ATOM 873 O O . ASP A 1 103 ? -8.378 -2.012 -7.667 1.00 94.56 103 ASP A O 1
ATOM 877 N N . GLN A 1 104 ? -8.558 -0.488 -6.034 1.00 94.81 104 GLN A N 1
ATOM 878 C CA . GLN A 1 104 ? -8.339 0.663 -6.908 1.00 94.81 104 GLN A CA 1
ATOM 879 C C . GLN A 1 104 ? -6.963 0.607 -7.589 1.00 94.81 104 GLN A C 1
ATOM 881 O O . GLN A 1 104 ? -6.886 0.787 -8.805 1.00 94.81 104 GLN A O 1
ATOM 886 N N . TYR A 1 105 ? -5.886 0.322 -6.848 1.00 93.38 105 TYR A N 1
ATOM 887 C CA . TYR A 1 105 ? -4.553 0.168 -7.442 1.00 93.38 105 TYR A CA 1
ATOM 888 C C . TYR A 1 105 ? -4.472 -1.031 -8.383 1.00 93.38 105 TYR A C 1
ATOM 890 O O . TYR A 1 105 ? -3.895 -0.935 -9.466 1.00 93.38 105 TYR A O 1
ATOM 898 N N . PHE A 1 106 ? -5.107 -2.147 -8.024 1.00 90.69 106 PHE A N 1
ATOM 899 C CA . PHE A 1 106 ? -5.191 -3.310 -8.899 1.00 90.69 106 PHE A CA 1
ATOM 900 C C . PHE A 1 106 ? -5.869 -2.967 -10.233 1.00 90.69 106 PHE A C 1
ATOM 902 O O . PHE A 1 106 ? -5.329 -3.280 -11.297 1.00 90.69 106 PHE A O 1
ATOM 909 N N . LEU A 1 107 ? -7.006 -2.266 -10.192 1.00 90.12 107 LEU A N 1
ATOM 910 C CA . LEU A 1 107 ? -7.718 -1.813 -11.386 1.00 90.12 107 LEU A CA 1
ATOM 911 C C . LEU A 1 107 ? -6.896 -0.812 -12.203 1.00 90.12 107 LEU A C 1
ATOM 913 O O . LEU A 1 107 ? -6.829 -0.956 -13.421 1.00 90.12 107 LEU A O 1
ATOM 917 N N . GLN A 1 108 ? -6.224 0.151 -11.565 1.00 88.94 108 GLN A N 1
ATOM 918 C CA . GLN A 1 108 ? -5.348 1.104 -12.258 1.00 88.94 108 GLN A CA 1
ATOM 919 C C . GLN A 1 108 ? -4.211 0.393 -12.996 1.00 88.94 108 GLN A C 1
ATOM 921 O O . GLN A 1 108 ? -3.981 0.664 -14.177 1.00 88.94 108 GLN A O 1
ATOM 926 N N . ARG A 1 109 ? -3.539 -0.567 -12.346 1.00 84.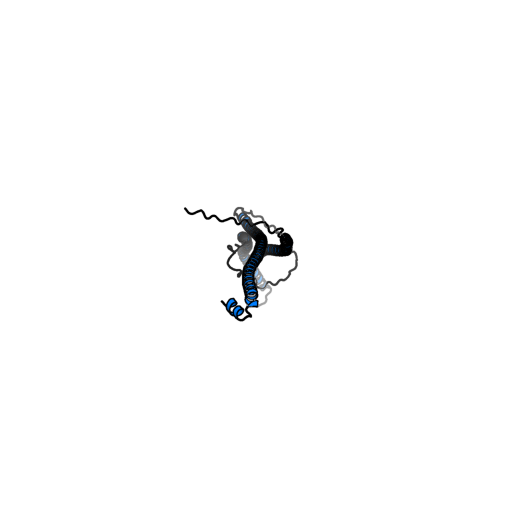31 109 ARG A N 1
ATOM 927 C CA . ARG A 1 109 ? -2.518 -1.396 -13.001 1.00 84.31 109 ARG A CA 1
ATOM 928 C C . ARG A 1 109 ? -3.114 -2.178 -14.165 1.00 84.31 109 ARG A C 1
ATOM 930 O O . ARG A 1 109 ? -2.560 -2.149 -15.257 1.00 84.31 109 ARG A O 1
ATOM 937 N N . HIS A 1 110 ? -4.267 -2.815 -13.976 1.00 83.50 110 HIS A N 1
ATOM 938 C CA . HIS A 1 110 ? -4.922 -3.588 -15.030 1.00 83.50 110 HIS A CA 1
ATOM 939 C C . HIS A 1 110 ? -5.349 -2.716 -16.227 1.00 83.50 110 HIS A C 1
ATOM 941 O O . HIS A 1 110 ? -5.184 -3.102 -17.383 1.00 83.50 110 HIS A O 1
ATOM 947 N N . GLU A 1 111 ? -5.888 -1.522 -15.988 1.00 82.06 111 GLU A N 1
ATOM 948 C CA . GLU A 1 111 ? -6.254 -0.572 -17.042 1.00 82.06 111 GLU A CA 1
ATOM 949 C C . GLU A 1 111 ? -5.052 -0.066 -17.823 1.00 82.06 111 GLU A C 1
ATOM 951 O O . GLU A 1 111 ? -5.135 0.045 -19.051 1.00 82.06 111 GLU A O 1
ATOM 956 N N . LEU A 1 112 ? -3.941 0.206 -17.131 1.00 76.19 112 LEU A N 1
ATOM 957 C CA . LEU A 1 112 ? -2.676 0.495 -17.787 1.00 76.19 112 LEU A CA 1
ATOM 958 C C . LEU A 1 112 ? -2.305 -0.664 -18.711 1.00 76.19 112 LEU A C 1
ATOM 960 O O . LEU A 1 112 ? -2.040 -0.410 -19.873 1.00 76.19 112 LEU A O 1
ATOM 964 N N . LEU A 1 113 ? -2.407 -1.925 -18.297 1.00 69.62 113 LEU A N 1
ATOM 965 C CA . LEU A 1 113 ? -2.134 -3.059 -19.196 1.00 69.62 113 LEU A CA 1
ATOM 966 C C . LEU A 1 113 ? -3.087 -3.087 -20.416 1.00 69.62 113 LEU A C 1
ATOM 968 O O . LEU A 1 113 ? -2.628 -3.160 -21.558 1.00 69.62 113 LEU A O 1
ATOM 972 N N . ARG A 1 114 ? -4.404 -2.936 -20.203 1.00 69.94 114 ARG A N 1
ATOM 973 C CA . ARG A 1 114 ? -5.428 -2.998 -21.272 1.00 69.94 114 ARG A CA 1
ATOM 974 C C . ARG A 1 114 ? -5.341 -1.879 -22.307 1.00 69.94 114 ARG A C 1
ATOM 976 O O . ARG A 1 114 ? -5.600 -2.123 -23.486 1.00 69.94 114 ARG A O 1
ATOM 983 N N . LYS A 1 115 ? -5.062 -0.635 -21.893 1.00 67.69 115 LYS A N 1
ATOM 984 C CA . LYS A 1 115 ? -4.948 0.500 -22.832 1.00 67.69 115 LYS A CA 1
ATOM 985 C C . LYS A 1 115 ? -3.867 0.239 -23.882 1.00 67.69 115 LYS A C 1
ATOM 987 O O . LYS A 1 115 ? -4.039 0.643 -25.028 1.00 67.69 115 LYS A O 1
ATOM 992 N N . HIS A 1 116 ? -2.823 -0.495 -23.510 1.00 58.94 116 HIS A N 1
ATOM 993 C CA . HIS A 1 116 ? -1.704 -0.786 -24.395 1.00 58.94 116 HIS A CA 1
ATOM 994 C C . HIS A 1 116 ? -1.945 -2.025 -25.266 1.00 58.94 116 HIS A C 1
ATOM 996 O O . HIS A 1 116 ? -1.614 -2.005 -26.445 1.00 58.94 116 HIS A O 1
ATOM 1002 N N . GLU A 1 117 ? -2.640 -3.056 -24.772 1.00 55.56 117 GLU A N 1
ATOM 1003 C CA . GLU A 1 117 ? -3.070 -4.187 -25.617 1.00 55.56 117 GLU A CA 1
ATOM 1004 C C . GLU A 1 117 ? -3.931 -3.724 -26.812 1.00 55.56 117 GLU A C 1
ATOM 1006 O O . GLU A 1 117 ? -3.815 -4.228 -27.928 1.00 55.56 117 GLU A O 1
ATOM 1011 N N . LYS A 1 118 ? -4.752 -2.682 -26.620 1.00 57.75 118 LYS A N 1
ATOM 1012 C CA . LYS A 1 118 ? -5.553 -2.087 -27.702 1.00 57.75 118 LYS A CA 1
ATOM 1013 C C . LYS A 1 118 ? -4.726 -1.300 -28.725 1.00 57.75 118 LYS A C 1
ATOM 1015 O O . LYS A 1 118 ? -5.132 -1.263 -29.885 1.00 57.75 118 LYS A O 1
ATOM 1020 N N . SER A 1 119 ? -3.589 -0.711 -28.339 1.00 50.50 119 SER A N 1
ATOM 1021 C CA . SER A 1 119 ? -2.647 -0.082 -29.283 1.00 50.50 119 SER A CA 1
ATOM 1022 C C . SER A 1 119 ? -1.750 -1.087 -30.017 1.00 50.50 119 SER A C 1
ATOM 1024 O O . SER A 1 119 ? -1.101 -0.711 -30.987 1.00 50.50 119 SER A O 1
ATOM 1026 N N . VAL A 1 120 ? -1.736 -2.358 -29.593 1.00 48.06 120 VAL A N 1
ATOM 1027 C CA . VAL A 1 120 ? -0.942 -3.453 -30.188 1.00 48.06 120 VAL A CA 1
ATOM 1028 C C . VAL A 1 120 ? -1.644 -4.124 -31.382 1.00 48.06 120 VAL A C 1
ATOM 1030 O O . VAL A 1 120 ? -1.049 -4.966 -32.051 1.00 48.06 120 VAL A O 1
ATOM 1033 N N . LYS A 1 121 ? -2.883 -3.742 -31.734 1.00 38.56 121 LYS A N 1
ATOM 1034 C CA . LYS A 1 121 ? -3.552 -4.317 -32.915 1.00 38.56 121 LYS A CA 1
ATOM 1035 C C . LYS A 1 121 ? -2.717 -4.076 -34.191 1.00 38.56 121 LYS A C 1
ATOM 1037 O O . LYS A 1 121 ? -2.493 -2.919 -34.554 1.00 38.56 121 LYS A O 1
ATOM 1042 N N . PRO A 1 122 ? -2.278 -5.137 -34.896 1.00 48.53 122 PRO A N 1
ATOM 1043 C CA . PRO A 1 122 ? -1.448 -5.006 -36.083 1.00 48.53 122 PRO A CA 1
ATOM 1044 C C . PRO A 1 122 ? -2.347 -4.599 -37.247 1.00 48.53 122 PRO A C 1
ATOM 1046 O O . PRO A 1 122 ? -3.132 -5.401 -37.746 1.00 48.53 122 PRO A O 1
ATOM 1049 N N . GLY A 1 123 ? -2.290 -3.334 -37.653 1.00 43.38 123 GLY A N 1
ATOM 1050 C CA . GLY A 1 123 ? -3.218 -2.878 -38.682 1.00 43.38 123 GLY A CA 1
ATOM 1051 C C . GLY A 1 123 ? -3.121 -1.418 -39.077 1.00 43.38 123 GLY A C 1
ATOM 1052 O O . GLY A 1 123 ? -4.151 -0.806 -39.322 1.00 43.38 123 GLY A O 1
ATOM 1053 N N . THR A 1 124 ? -1.920 -0.853 -39.174 1.00 34.66 124 THR A N 1
ATOM 1054 C CA . THR A 1 124 ? -1.737 0.363 -39.975 1.00 34.66 124 THR A CA 1
ATOM 1055 C C . THR A 1 124 ? -0.326 0.392 -40.551 1.00 34.66 124 THR A C 1
ATOM 1057 O O . THR A 1 124 ? 0.642 0.487 -39.792 1.00 34.66 124 THR A O 1
ATOM 1060 N N . PRO A 1 125 ? -0.162 0.301 -41.882 1.00 40.31 125 PRO A N 1
ATOM 1061 C CA . PRO A 1 125 ? 1.111 0.611 -42.499 1.00 40.31 125 PRO A CA 1
ATOM 1062 C C . PRO A 1 125 ? 1.308 2.120 -42.350 1.00 40.31 125 PRO A C 1
ATOM 1064 O O . PRO A 1 125 ? 0.648 2.912 -43.022 1.00 40.31 125 PRO A O 1
ATOM 1067 N N . LEU A 1 126 ? 2.182 2.530 -41.428 1.00 40.81 126 LEU A N 1
ATOM 1068 C CA . LEU A 1 126 ? 2.664 3.905 -41.403 1.00 40.81 126 LEU A CA 1
ATOM 1069 C C . LEU A 1 126 ? 3.516 4.097 -42.651 1.00 40.81 126 LEU A C 1
ATOM 1071 O O . LEU A 1 126 ? 4.664 3.657 -42.730 1.00 40.81 126 LEU A O 1
ATOM 1075 N N . LEU A 1 127 ? 2.869 4.706 -43.641 1.00 38.25 127 LEU A N 1
ATOM 1076 C CA . LEU A 1 127 ? 3.458 5.226 -44.854 1.00 38.25 127 LEU A CA 1
ATOM 1077 C C . LEU A 1 127 ? 4.757 5.954 -44.494 1.00 38.25 127 LEU A C 1
ATOM 1079 O O . LEU A 1 127 ? 4.791 6.801 -43.601 1.00 38.25 127 LEU A O 1
ATOM 1083 N N . SER A 1 128 ? 5.816 5.579 -45.200 1.00 42.34 128 SER A N 1
ATOM 1084 C CA . SER A 1 128 ? 7.130 6.206 -45.214 1.00 42.34 128 SER A CA 1
ATOM 1085 C C . SER A 1 128 ? 7.032 7.732 -45.168 1.00 42.34 128 SER A C 1
ATOM 1087 O O . SER A 1 128 ? 6.763 8.370 -46.183 1.00 42.34 128 SER A O 1
ATOM 1089 N N . GLN A 1 129 ? 7.282 8.309 -43.995 1.00 31.62 129 GLN A N 1
ATOM 1090 C CA . GLN A 1 129 ? 7.627 9.718 -43.867 1.00 31.62 129 GLN A CA 1
ATOM 1091 C C . GLN A 1 129 ? 9.155 9.854 -43.846 1.00 31.62 129 GLN A C 1
ATOM 1093 O O . GLN A 1 129 ? 9.828 9.067 -43.169 1.00 31.62 129 GLN A O 1
ATOM 1098 N N . PRO A 1 130 ? 9.723 10.813 -44.597 1.00 39.03 130 PRO A N 1
ATOM 1099 C CA . PRO A 1 130 ? 11.150 11.073 -44.563 1.00 39.03 130 PRO A CA 1
ATOM 1100 C C . PRO A 1 130 ? 11.532 11.635 -43.192 1.00 39.03 130 PRO A C 1
ATOM 1102 O O . PRO A 1 130 ? 10.799 12.416 -42.588 1.00 39.03 130 PRO A O 1
ATOM 1105 N N . VAL A 1 131 ? 12.696 11.208 -42.712 1.00 38.66 131 VAL A N 1
ATOM 1106 C CA . VAL A 1 131 ? 13.308 11.638 -41.455 1.00 38.66 131 VAL A CA 1
ATOM 1107 C C . VAL A 1 131 ? 13.469 13.159 -41.472 1.00 38.66 131 VAL A C 1
ATOM 1109 O O . VAL A 1 131 ? 14.391 13.677 -42.097 1.00 38.66 131 VAL A O 1
ATOM 1112 N N . GLN A 1 132 ? 12.585 13.881 -40.784 1.00 35.50 132 GLN A N 1
ATOM 1113 C CA . GLN A 1 132 ? 12.913 15.214 -40.297 1.00 35.50 132 GLN A CA 1
ATOM 1114 C C . GLN A 1 132 ? 13.654 15.044 -38.974 1.00 35.50 132 GLN A C 1
ATOM 1116 O O . GLN A 1 132 ? 13.170 14.406 -38.040 1.00 35.50 132 GLN A O 1
ATOM 1121 N N . SER A 1 133 ? 14.869 15.577 -38.937 1.00 42.47 133 SER A N 1
ATOM 1122 C CA . SER A 1 133 ? 15.701 15.712 -37.750 1.00 42.47 133 SER A CA 1
ATOM 1123 C C . SER A 1 133 ? 14.946 16.487 -36.668 1.00 42.47 133 SER A C 1
ATOM 1125 O O . SER A 1 133 ? 14.796 17.704 -36.778 1.00 42.47 133 SER A O 1
ATOM 1127 N N . LEU A 1 134 ? 14.482 15.796 -35.624 1.00 34.22 134 LEU A N 1
ATOM 1128 C CA . LEU A 1 134 ? 14.103 16.461 -34.378 1.00 34.22 134 LEU A CA 1
ATOM 1129 C C . LEU A 1 134 ? 15.373 16.983 -33.682 1.00 34.22 134 LEU A C 1
ATOM 1131 O O . LEU A 1 134 ? 16.381 16.271 -33.662 1.00 34.22 134 LEU A O 1
ATOM 1135 N N . PRO A 1 135 ? 15.344 18.196 -33.103 1.00 38.81 135 PRO A N 1
ATOM 1136 C CA . PRO A 1 135 ? 16.467 18.723 -32.345 1.00 38.81 135 PRO A CA 1
ATOM 1137 C C . PRO A 1 135 ? 16.610 17.971 -31.016 1.00 38.81 135 PRO A C 1
ATOM 1139 O O . PRO A 1 135 ? 15.620 17.571 -30.401 1.00 38.81 135 PRO A O 1
ATOM 1142 N N . SER A 1 136 ? 17.858 17.789 -30.582 1.00 36.00 136 SER A N 1
ATOM 1143 C CA . SER A 1 136 ? 18.214 17.186 -29.297 1.00 36.00 136 SER A CA 1
ATOM 1144 C C . SER A 1 136 ? 17.477 17.867 -28.138 1.00 36.00 136 SER A C 1
ATOM 1146 O O . SER A 1 136 ? 17.454 19.101 -28.087 1.00 36.00 136 SER A O 1
ATOM 1148 N N . PRO A 1 137 ? 16.925 17.115 -27.170 1.00 36.16 137 PRO A N 1
ATOM 1149 C CA . PRO A 1 137 ? 16.432 17.720 -25.947 1.00 36.16 137 PRO A CA 1
ATOM 1150 C C . PRO A 1 137 ? 17.624 18.275 -25.159 1.00 36.16 137 PRO A C 1
ATOM 1152 O O . PRO A 1 137 ? 18.562 17.554 -24.817 1.00 36.16 137 PRO A O 1
ATOM 1155 N N . LEU A 1 138 ? 17.587 19.581 -24.895 1.00 38.12 138 LEU A N 1
ATOM 1156 C CA . LEU A 1 138 ? 18.427 20.217 -23.890 1.00 38.12 138 LEU A CA 1
ATOM 1157 C C . LEU A 1 138 ? 18.138 19.549 -22.543 1.00 38.12 138 LEU A C 1
ATOM 1159 O O . LEU A 1 138 ? 17.008 19.558 -22.059 1.00 38.12 138 LEU A O 1
ATOM 1163 N N . VAL A 1 139 ? 19.177 18.951 -21.973 1.00 36.81 139 VAL A N 1
ATOM 1164 C CA . VAL A 1 139 ? 19.180 18.357 -20.638 1.00 36.81 139 VAL A CA 1
ATOM 1165 C C . VAL A 1 139 ? 18.909 19.472 -19.620 1.00 36.81 139 VAL A C 1
ATOM 1167 O O . VAL A 1 139 ? 19.675 20.439 -19.592 1.00 36.81 139 VAL A O 1
ATOM 1170 N N . PRO A 1 140 ? 17.867 19.401 -18.774 1.00 33.91 140 PRO A N 1
ATOM 1171 C CA . PRO A 1 140 ? 17.783 20.293 -17.635 1.00 33.91 140 PRO A CA 1
ATOM 1172 C C . PRO A 1 140 ? 18.773 19.814 -16.573 1.00 33.91 140 PRO A C 1
ATOM 1174 O O . PRO A 1 140 ? 18.647 18.730 -16.006 1.00 33.91 140 PRO A O 1
ATOM 1177 N N . SER A 1 141 ? 19.778 20.645 -16.314 1.00 42.44 141 SER A N 1
ATOM 1178 C CA . SER A 1 141 ? 20.671 20.528 -15.169 1.00 42.44 141 SER A CA 1
ATOM 1179 C C . SER A 1 141 ? 19.852 20.560 -13.878 1.00 42.44 141 SER A C 1
ATOM 1181 O O . SER A 1 141 ? 19.249 21.585 -13.561 1.00 42.44 141 SER A O 1
ATOM 1183 N N . SER A 1 142 ? 19.844 19.475 -13.104 1.00 32.62 142 SER A N 1
ATOM 1184 C CA . SER A 1 142 ? 19.486 19.518 -11.682 1.00 32.62 142 SER A CA 1
ATOM 1185 C C . SER A 1 142 ? 20.111 18.356 -10.912 1.00 32.62 142 SER A C 1
ATOM 1187 O O . SER A 1 142 ? 19.669 17.218 -10.985 1.00 32.62 142 SER A O 1
ATOM 1189 N N . VAL A 1 143 ? 21.175 18.722 -10.194 1.00 34.78 143 VAL A N 1
ATOM 1190 C CA . VAL A 1 143 ? 21.618 18.241 -8.878 1.00 34.78 143 VAL A CA 1
ATOM 1191 C C . VAL A 1 143 ? 21.510 16.735 -8.626 1.00 34.78 143 VAL A C 1
ATOM 1193 O O . VAL A 1 143 ? 20.523 16.220 -8.108 1.00 34.78 143 VAL A O 1
ATOM 1196 N N . THR A 1 144 ? 22.622 16.050 -8.870 1.00 33.28 144 THR A N 1
ATOM 1197 C CA . THR A 1 144 ? 22.909 14.722 -8.335 1.00 33.28 144 THR A CA 1
ATOM 1198 C C . THR A 1 144 ? 22.988 14.786 -6.805 1.00 33.28 144 THR A C 1
ATOM 1200 O O . THR A 1 144 ? 23.978 15.257 -6.249 1.00 33.28 144 THR A O 1
ATOM 1203 N N . SER A 1 145 ? 21.964 14.297 -6.102 1.00 32.59 145 SER A N 1
ATOM 1204 C CA . SER A 1 145 ? 22.126 13.854 -4.714 1.00 32.59 145 SER A CA 1
ATOM 1205 C C . SER A 1 145 ? 22.587 12.400 -4.749 1.00 32.59 145 SER A C 1
ATOM 1207 O O . SER A 1 145 ? 21.841 11.503 -5.138 1.00 32.59 145 SER A O 1
ATOM 1209 N N . HIS A 1 146 ? 23.857 12.168 -4.423 1.00 34.66 146 HIS A N 1
ATOM 1210 C CA . HIS A 1 146 ? 24.402 10.826 -4.282 1.00 34.66 146 HIS A CA 1
ATOM 1211 C C . HIS A 1 146 ? 23.782 10.133 -3.064 1.00 34.66 146 HIS A C 1
ATOM 1213 O O . HIS A 1 146 ? 24.144 10.431 -1.929 1.00 34.66 146 HIS A O 1
ATOM 1219 N N . PHE A 1 147 ? 22.910 9.153 -3.300 1.00 32.75 147 PHE A N 1
ATOM 1220 C CA . PHE A 1 147 ? 22.655 8.083 -2.339 1.00 32.75 147 PHE A CA 1
ATOM 1221 C C . PHE A 1 147 ? 23.218 6.778 -2.899 1.00 32.75 147 PHE A C 1
ATOM 1223 O O . PHE A 1 147 ? 22.736 6.233 -3.889 1.00 32.75 147 PHE A O 1
ATOM 1230 N N . HIS A 1 148 ? 24.283 6.292 -2.264 1.00 32.59 148 HIS A N 1
ATOM 1231 C CA . HIS A 1 148 ? 24.856 4.980 -2.533 1.00 32.59 148 HIS A CA 1
ATOM 1232 C C . HIS A 1 148 ? 23.852 3.894 -2.120 1.00 32.59 148 HIS A C 1
ATOM 1234 O O . HIS A 1 148 ? 23.714 3.577 -0.938 1.00 32.59 148 HIS A O 1
ATOM 1240 N N . ALA A 1 149 ? 23.173 3.286 -3.090 1.00 33.97 149 ALA A N 1
ATOM 1241 C CA . ALA A 1 149 ? 22.483 2.021 -2.876 1.00 33.97 149 ALA A CA 1
ATOM 1242 C C . ALA A 1 149 ? 23.526 0.890 -2.865 1.00 33.97 149 ALA A C 1
ATOM 1244 O O . ALA A 1 149 ? 24.199 0.628 -3.861 1.00 33.97 149 ALA A O 1
ATOM 1245 N N . THR A 1 150 ? 23.703 0.240 -1.715 1.00 38.31 150 THR A N 1
ATOM 1246 C CA . THR A 1 150 ? 24.552 -0.954 -1.588 1.00 38.31 150 THR A CA 1
ATOM 1247 C C . THR A 1 150 ? 23.800 -2.202 -2.080 1.00 38.31 150 THR A C 1
ATOM 1249 O O . THR A 1 150 ? 22.573 -2.256 -1.988 1.00 38.31 150 THR A O 1
ATOM 1252 N N . PRO A 1 151 ? 24.497 -3.252 -2.558 1.00 43.44 151 PRO A N 1
ATOM 1253 C CA . PRO A 1 151 ? 23.880 -4.436 -3.178 1.00 43.44 151 PRO A CA 1
ATOM 1254 C C . PRO A 1 151 ? 23.095 -5.352 -2.214 1.00 43.44 151 PRO A C 1
ATOM 1256 O O . PRO A 1 151 ? 22.713 -6.458 -2.588 1.00 43.44 151 PRO A O 1
ATOM 1259 N N . LYS A 1 152 ? 22.826 -4.923 -0.974 1.00 34.78 152 LYS A N 1
ATOM 1260 C CA . LYS A 1 152 ? 22.106 -5.723 0.031 1.00 34.78 152 LYS A CA 1
ATOM 1261 C C . LYS A 1 152 ? 20.582 -5.542 0.000 1.00 34.78 152 LYS A C 1
ATOM 1263 O O . LYS A 1 152 ? 19.876 -6.393 0.530 1.00 34.78 152 LYS A O 1
ATOM 1268 N N . SER A 1 153 ? 20.061 -4.521 -0.681 1.00 37.22 153 SER A N 1
ATOM 1269 C CA . SER A 1 153 ? 18.612 -4.247 -0.750 1.00 37.22 153 SER A CA 1
ATOM 1270 C C . SER A 1 153 ? 17.848 -5.168 -1.712 1.00 37.22 153 SER A C 1
ATOM 1272 O O . SER A 1 153 ? 16.640 -5.333 -1.578 1.00 37.22 153 SER A O 1
ATOM 1274 N N . ALA A 1 154 ? 18.539 -5.799 -2.669 1.00 38.38 154 ALA A N 1
ATOM 1275 C CA . ALA A 1 154 ? 17.908 -6.643 -3.689 1.00 38.38 154 ALA A CA 1
ATOM 1276 C C . ALA A 1 154 ? 17.509 -8.040 -3.175 1.00 38.38 154 ALA A C 1
ATOM 1278 O O . ALA A 1 154 ? 16.633 -8.677 -3.752 1.00 38.38 154 ALA A O 1
ATOM 1279 N N . LEU A 1 155 ? 18.111 -8.511 -2.077 1.00 38.22 155 LEU A N 1
ATOM 1280 C CA . LEU A 1 155 ? 17.836 -9.839 -1.510 1.00 38.22 155 LEU A CA 1
ATOM 1281 C C . LEU A 1 155 ? 16.902 -9.812 -0.292 1.00 38.22 155 LEU A C 1
ATOM 1283 O O . LEU A 1 155 ? 16.565 -10.864 0.240 1.00 38.22 155 LEU A O 1
ATOM 1287 N N . GLN A 1 156 ? 16.444 -8.636 0.145 1.00 36.41 156 GLN A N 1
ATOM 1288 C CA . GLN A 1 156 ? 15.570 -8.529 1.319 1.00 36.41 156 GLN A CA 1
ATOM 1289 C C . GLN A 1 156 ? 14.069 -8.530 0.976 1.00 36.41 156 GLN A C 1
ATOM 1291 O O . GLN A 1 156 ? 13.234 -8.632 1.870 1.00 36.41 156 GLN A O 1
ATOM 1296 N N . LEU A 1 157 ? 13.711 -8.499 -0.313 1.00 43.12 157 LEU A N 1
ATOM 1297 C CA . LEU A 1 157 ? 12.318 -8.602 -0.772 1.00 43.12 157 LEU A CA 1
ATOM 1298 C C . LEU A 1 157 ? 11.843 -10.047 -1.007 1.00 43.12 157 LEU A C 1
ATOM 1300 O O . LEU A 1 157 ? 10.662 -10.257 -1.264 1.00 43.12 157 LEU A O 1
ATOM 1304 N N . SER A 1 158 ? 12.714 -11.055 -0.872 1.00 37.97 158 SER A N 1
ATOM 1305 C CA . SER A 1 158 ? 12.360 -12.472 -1.065 1.00 37.97 158 SER A CA 1
ATOM 1306 C C . SER A 1 158 ? 11.999 -13.228 0.223 1.00 37.97 158 SER A C 1
ATOM 1308 O O . SER A 1 158 ? 11.872 -14.448 0.186 1.00 37.97 158 SER A O 1
ATOM 1310 N N . LEU A 1 159 ? 11.850 -12.546 1.368 1.00 37.53 159 LEU A N 1
ATOM 1311 C CA . LEU A 1 159 ? 11.616 -13.189 2.675 1.00 37.53 159 LEU A CA 1
ATOM 1312 C C . LEU A 1 159 ? 10.447 -12.598 3.486 1.00 37.53 159 LEU A C 1
ATOM 1314 O O . LEU A 1 159 ? 10.445 -12.675 4.712 1.00 37.53 159 LEU A O 1
ATOM 1318 N N . PHE A 1 160 ? 9.412 -12.068 2.829 1.00 34.41 160 PHE A N 1
ATOM 1319 C CA . PHE A 1 160 ? 8.103 -11.918 3.479 1.00 34.41 160 PHE A CA 1
ATOM 1320 C C . PHE A 1 160 ? 7.217 -13.126 3.140 1.00 34.41 160 PHE A C 1
ATOM 1322 O O . PHE A 1 160 ? 7.088 -13.507 1.982 1.00 34.41 160 PHE A O 1
ATOM 1329 N N . LEU A 1 161 ? 6.688 -13.753 4.194 1.00 33.56 161 LEU A N 1
ATOM 1330 C CA . LEU A 1 161 ? 6.066 -15.080 4.260 1.00 33.56 161 LEU A CA 1
ATOM 1331 C C . LEU A 1 161 ? 5.157 -15.490 3.074 1.00 33.56 161 LEU A C 1
ATOM 1333 O O . LEU A 1 161 ? 4.385 -14.672 2.568 1.00 33.56 161 LEU A O 1
ATOM 1337 N N . PRO A 1 162 ? 5.121 -16.795 2.727 1.00 39.34 162 PRO A N 1
ATOM 1338 C CA . PRO A 1 162 ? 4.140 -17.345 1.802 1.00 39.34 162 PRO A CA 1
ATOM 1339 C C . PRO A 1 162 ? 2.783 -17.443 2.514 1.00 39.34 162 PRO A C 1
ATOM 1341 O O . PRO A 1 162 ? 2.628 -18.213 3.459 1.00 39.34 162 PRO A O 1
ATOM 1344 N N . GLY A 1 163 ? 1.790 -16.658 2.089 1.00 35.78 163 GLY A N 1
ATOM 1345 C CA . GLY A 1 163 ? 0.440 -16.821 2.642 1.00 35.78 163 GLY A CA 1
ATOM 1346 C C . GLY A 1 163 ? -0.661 -15.874 2.171 1.00 35.78 163 GLY A C 1
ATOM 1347 O O . GLY A 1 163 ? -1.818 -16.268 2.217 1.00 35.78 163 GLY A O 1
ATOM 1348 N N . VAL A 1 164 ? -0.367 -14.656 1.696 1.00 41.53 164 VAL A N 1
ATOM 1349 C CA . VAL A 1 164 ? -1.431 -13.691 1.302 1.00 41.53 164 VAL A CA 1
ATOM 1350 C C . VAL A 1 164 ? -1.056 -12.872 0.060 1.00 41.53 164 VAL A C 1
ATOM 1352 O O . VAL A 1 164 ? -1.435 -11.717 -0.091 1.00 41.53 164 VAL A O 1
ATOM 1355 N N . TRP A 1 165 ? -0.286 -13.463 -0.849 1.00 40.03 165 TRP A N 1
ATOM 1356 C CA . TRP A 1 165 ? -0.075 -12.925 -2.196 1.00 40.03 165 TRP A CA 1
ATOM 1357 C C . TRP A 1 165 ? -0.319 -14.049 -3.201 1.00 40.03 165 TRP A C 1
ATOM 1359 O O . TRP A 1 165 ? 0.595 -14.591 -3.818 1.00 40.03 165 TRP A O 1
ATOM 1369 N N . GLY A 1 166 ? -1.588 -14.444 -3.326 1.00 37.19 166 GLY A N 1
ATOM 1370 C CA . GLY A 1 166 ? -2.064 -15.162 -4.503 1.00 37.19 166 GLY A CA 1
ATOM 1371 C C . GLY A 1 166 ? -1.968 -14.219 -5.696 1.00 37.19 166 GLY A C 1
ATOM 1372 O O . GLY A 1 166 ? -2.863 -13.414 -5.926 1.00 37.19 166 GLY A O 1
ATOM 1373 N N . GLY A 1 167 ? -0.837 -14.276 -6.391 1.00 37.22 167 GLY A N 1
ATOM 1374 C CA . GLY A 1 167 ? -0.510 -13.385 -7.494 1.00 37.22 167 GLY A CA 1
ATOM 1375 C C . GLY A 1 167 ? 0.758 -12.604 -7.199 1.00 37.22 167 GLY A C 1
ATOM 1376 O O . GLY A 1 167 ? 0.716 -11.466 -6.739 1.00 37.22 167 GLY A O 1
ATOM 1377 N N . VAL A 1 168 ? 1.897 -13.211 -7.534 1.00 38.84 168 VAL A N 1
ATOM 1378 C CA . VAL A 1 168 ? 3.068 -12.449 -7.986 1.00 38.84 168 VAL A CA 1
ATOM 1379 C C . VAL A 1 168 ? 2.534 -11.362 -8.924 1.00 38.84 168 VAL A C 1
ATOM 1381 O O . VAL A 1 168 ? 1.765 -11.714 -9.826 1.00 38.84 168 VAL A O 1
ATOM 1384 N N . PRO A 1 169 ? 2.842 -10.067 -8.727 1.00 46.38 169 PRO A N 1
ATOM 1385 C CA . PRO A 1 169 ? 2.413 -9.064 -9.680 1.00 46.38 169 PRO A CA 1
ATOM 1386 C C . PRO A 1 169 ? 3.062 -9.454 -11.002 1.00 46.38 169 PRO A C 1
ATOM 1388 O O . PRO A 1 169 ? 4.282 -9.372 -11.152 1.00 46.38 169 PRO A O 1
ATOM 1391 N N . ALA A 1 170 ? 2.249 -9.957 -11.935 1.00 42.81 170 ALA A N 1
ATOM 1392 C CA . ALA A 1 170 ? 2.670 -10.091 -13.313 1.00 42.81 170 ALA A CA 1
ATOM 1393 C C . ALA A 1 170 ? 3.289 -8.734 -13.669 1.00 42.81 170 ALA A C 1
ATOM 1395 O O . ALA A 1 170 ? 2.661 -7.703 -13.383 1.00 42.81 170 ALA A O 1
ATOM 1396 N N . PRO A 1 171 ? 4.529 -8.697 -14.187 1.00 47.06 171 PRO A N 1
ATOM 1397 C CA . PRO A 1 171 ? 5.173 -7.426 -14.454 1.00 47.06 171 PRO A CA 1
ATOM 1398 C C . PRO A 1 171 ? 4.277 -6.632 -15.400 1.00 47.06 171 PRO A C 1
ATOM 1400 O O . PRO A 1 171 ? 3.404 -7.207 -16.058 1.00 47.06 171 PRO A O 1
ATOM 1403 N N . LEU A 1 172 ? 4.518 -5.329 -15.493 1.00 49.81 172 LEU A N 1
ATOM 1404 C CA . LEU A 1 172 ? 3.982 -4.388 -16.484 1.00 49.81 172 LEU A CA 1
ATOM 1405 C C . LEU A 1 172 ? 4.323 -4.810 -17.939 1.00 49.81 172 LEU A C 1
ATOM 1407 O O . LEU A 1 172 ? 4.854 -4.052 -18.740 1.00 49.81 172 LEU A O 1
ATOM 1411 N N . THR A 1 173 ? 4.049 -6.063 -18.274 1.00 56.62 173 THR A N 1
ATOM 1412 C CA . THR A 1 173 ? 4.619 -6.871 -19.343 1.00 56.62 173 THR A CA 1
ATOM 1413 C C . THR A 1 173 ? 4.181 -6.377 -20.708 1.00 56.62 173 THR A C 1
ATOM 1415 O O . THR A 1 173 ? 5.064 -6.154 -21.517 1.00 56.62 173 THR A O 1
ATOM 1418 N N . PRO A 1 174 ? 2.903 -6.083 -21.001 1.00 57.31 174 PRO A N 1
ATOM 1419 C CA . PRO A 1 174 ? 2.499 -5.681 -22.345 1.00 57.31 174 PRO A CA 1
ATOM 1420 C C . PRO A 1 174 ? 3.101 -4.333 -22.764 1.00 57.31 174 PRO A C 1
ATOM 1422 O O . PRO A 1 174 ? 3.548 -4.189 -23.897 1.00 57.31 174 PRO A O 1
ATOM 1425 N N . VAL A 1 175 ? 3.167 -3.357 -21.846 1.00 58.94 175 VAL A N 1
ATOM 1426 C CA . VAL A 1 175 ? 3.718 -2.016 -22.129 1.00 58.94 175 VAL A CA 1
ATOM 1427 C C . VAL A 1 175 ? 5.228 -2.078 -22.290 1.00 58.94 175 VAL A C 1
ATOM 1429 O O . VAL A 1 175 ? 5.769 -1.593 -23.282 1.00 58.94 175 VAL A O 1
ATOM 1432 N N . CYS A 1 176 ? 5.901 -2.731 -21.340 1.00 67.50 176 CYS A N 1
ATOM 1433 C CA . CYS A 1 176 ? 7.344 -2.886 -21.399 1.00 67.50 176 CYS A CA 1
ATOM 1434 C C . CYS A 1 176 ? 7.769 -3.698 -22.629 1.00 67.50 176 CYS A C 1
ATOM 1436 O O . CYS A 1 176 ? 8.783 -3.376 -23.245 1.00 67.50 176 CYS A O 1
ATOM 1438 N N . LEU A 1 177 ? 6.980 -4.704 -23.030 1.00 72.00 177 LEU A N 1
ATOM 1439 C CA . LEU A 1 177 ? 7.198 -5.471 -24.257 1.00 72.00 177 LEU A CA 1
ATOM 1440 C C . LEU A 1 177 ? 7.028 -4.604 -25.511 1.00 72.00 177 LEU A C 1
ATOM 1442 O O . LEU A 1 177 ? 7.867 -4.700 -26.399 1.00 72.00 177 LEU A O 1
ATOM 1446 N N . GLN A 1 178 ? 6.025 -3.722 -25.579 1.00 75.62 178 GLN A N 1
ATOM 1447 C CA . GLN A 1 178 ? 5.828 -2.836 -26.733 1.00 75.62 178 GLN A CA 1
ATOM 1448 C C . GLN A 1 178 ? 6.978 -1.832 -26.902 1.00 75.62 178 GLN A C 1
ATOM 1450 O O . GLN A 1 178 ? 7.519 -1.688 -27.998 1.00 75.62 178 GLN A O 1
ATOM 1455 N N . GLU A 1 179 ? 7.375 -1.145 -25.830 1.00 81.12 179 GLU A N 1
ATOM 1456 C CA . GLU A 1 179 ? 8.519 -0.224 -25.867 1.00 81.12 179 GLU A CA 1
ATOM 1457 C C . GLU A 1 179 ? 9.813 -0.974 -26.221 1.00 81.12 179 GLU A C 1
ATOM 1459 O O . GLU A 1 179 ? 10.626 -0.489 -27.012 1.00 81.12 179 GLU A O 1
ATOM 1464 N N . ARG A 1 180 ? 9.977 -2.199 -25.703 1.00 83.19 180 ARG A N 1
ATOM 1465 C CA . ARG A 1 180 ? 11.109 -3.075 -26.027 1.00 83.19 180 ARG A CA 1
ATOM 1466 C C . ARG A 1 180 ? 11.106 -3.488 -27.493 1.00 83.19 180 ARG A C 1
ATOM 1468 O O . ARG A 1 180 ? 12.154 -3.429 -28.128 1.00 83.19 180 ARG A O 1
ATOM 1475 N N . GLU A 1 181 ? 9.959 -3.855 -28.055 1.00 86.50 181 GLU A N 1
ATOM 1476 C CA . GLU A 1 181 ? 9.822 -4.147 -29.483 1.00 86.50 181 GLU A CA 1
ATOM 1477 C C . GLU A 1 181 ? 10.123 -2.917 -30.343 1.00 86.50 181 GLU A C 1
ATOM 1479 O O . GLU A 1 181 ? 10.811 -3.022 -31.360 1.00 86.50 181 GLU A O 1
ATOM 1484 N N . GLN A 1 182 ? 9.644 -1.736 -29.949 1.00 88.31 182 GLN A N 1
ATOM 1485 C CA . GLN A 1 182 ? 9.933 -0.492 -30.656 1.00 88.31 182 GLN A CA 1
ATOM 1486 C C . GLN A 1 182 ? 11.436 -0.189 -30.652 1.00 88.31 182 GLN A C 1
ATOM 1488 O O . GLN A 1 182 ? 11.993 0.137 -31.704 1.00 88.31 182 GLN A O 1
ATOM 1493 N N . MET A 1 183 ? 12.097 -0.353 -29.504 1.00 93.12 183 MET A N 1
ATOM 1494 C CA . MET A 1 183 ? 13.543 -0.190 -29.369 1.00 93.12 183 MET A CA 1
ATOM 1495 C C . MET A 1 183 ? 14.313 -1.226 -30.192 1.00 93.12 183 MET A C 1
ATOM 1497 O O . MET A 1 183 ? 15.250 -0.877 -30.906 1.00 93.12 183 MET A O 1
ATOM 1501 N N . GLN A 1 184 ? 13.875 -2.486 -30.190 1.00 91.94 184 GLN A N 1
ATOM 1502 C CA . GLN A 1 184 ? 14.454 -3.533 -31.034 1.00 91.94 184 GLN A CA 1
ATOM 1503 C C . GLN A 1 184 ? 14.337 -3.186 -32.522 1.00 91.94 184 GLN A C 1
ATOM 1505 O O . GLN A 1 184 ? 15.328 -3.258 -33.246 1.00 91.94 184 GLN A O 1
ATOM 1510 N N . ARG A 1 185 ? 13.163 -2.735 -32.985 1.00 93.31 185 ARG A N 1
ATOM 1511 C CA . ARG A 1 185 ? 12.953 -2.296 -34.377 1.00 93.31 185 ARG A CA 1
ATOM 1512 C C . ARG A 1 185 ? 13.773 -1.054 -34.728 1.00 93.31 185 ARG A C 1
ATOM 1514 O O . ARG A 1 185 ? 14.164 -0.883 -35.883 1.00 93.31 185 ARG A O 1
ATOM 1521 N N . TYR A 1 186 ? 13.997 -0.148 -33.779 1.00 93.81 186 TYR A N 1
ATOM 1522 C CA . TYR A 1 186 ? 14.868 1.014 -33.965 1.00 93.81 186 TYR A CA 1
ATOM 1523 C C . TYR A 1 186 ? 16.334 0.586 -34.124 1.00 93.81 186 TYR A C 1
ATOM 1525 O O . TYR A 1 186 ? 16.947 0.876 -35.151 1.00 93.81 186 TYR A O 1
ATOM 1533 N N . ASN A 1 187 ? 16.853 -0.191 -33.173 1.00 95.25 187 ASN A N 1
ATOM 1534 C CA . ASN A 1 187 ? 18.213 -0.729 -33.191 1.00 95.25 187 ASN A CA 1
ATOM 1535 C C . ASN A 1 187 ? 18.482 -1.566 -34.453 1.00 95.25 187 ASN A C 1
ATOM 1537 O O . ASN A 1 187 ? 19.507 -1.399 -35.115 1.00 95.25 187 ASN A O 1
ATOM 1541 N N . GLN A 1 188 ? 17.523 -2.410 -34.850 1.00 94.75 188 GLN A N 1
ATOM 1542 C CA . GLN A 1 188 ? 17.615 -3.198 -36.077 1.00 94.75 188 GLN A CA 1
ATOM 1543 C C . GLN A 1 188 ? 17.724 -2.303 -37.315 1.00 94.75 188 GLN A C 1
ATOM 1545 O O . GLN A 1 188 ? 18.599 -2.531 -38.146 1.00 94.75 188 GLN A O 1
ATOM 1550 N N . ARG A 1 189 ? 16.898 -1.252 -37.428 1.00 95.50 189 ARG A N 1
ATOM 1551 C CA . ARG A 1 189 ? 16.973 -0.301 -38.550 1.00 95.50 189 ARG A CA 1
ATOM 1552 C C . ARG A 1 189 ? 18.321 0.416 -38.612 1.00 95.50 189 ARG A C 1
ATOM 1554 O O . ARG A 1 189 ? 18.861 0.566 -39.705 1.00 95.50 189 ARG A O 1
ATOM 1561 N N . MET A 1 190 ? 18.880 0.816 -37.473 1.00 93.38 190 MET A N 1
ATOM 1562 C CA . MET A 1 190 ? 20.197 1.461 -37.416 1.00 93.38 190 MET A CA 1
ATOM 1563 C C . MET A 1 190 ? 21.320 0.528 -37.894 1.00 93.38 190 MET A C 1
ATOM 1565 O O . MET A 1 190 ? 22.152 0.923 -38.717 1.00 93.38 190 MET A O 1
ATOM 1569 N N . LEU A 1 191 ? 21.303 -0.734 -37.450 1.00 94.62 191 LEU A N 1
ATOM 1570 C CA . LEU A 1 191 ? 22.241 -1.763 -37.907 1.00 94.62 191 LEU A CA 1
ATOM 1571 C C . LEU A 1 191 ? 22.091 -2.054 -39.405 1.00 94.62 191 LEU A C 1
ATOM 1573 O O . LEU A 1 191 ? 23.092 -2.144 -40.117 1.00 94.62 191 LEU A O 1
ATOM 1577 N N . GLU A 1 192 ? 20.857 -2.179 -39.897 1.00 95.38 192 GLU A N 1
ATOM 1578 C CA . GLU A 1 192 ? 20.562 -2.442 -41.308 1.00 95.38 192 GLU A CA 1
ATOM 1579 C C . GLU A 1 192 ? 21.084 -1.306 -42.202 1.00 95.38 192 GLU A C 1
ATOM 1581 O O . GLU A 1 192 ? 21.765 -1.550 -43.196 1.00 95.38 192 GLU A O 1
ATOM 1586 N N . GLN A 1 193 ? 20.858 -0.048 -41.810 1.00 94.94 193 GLN A N 1
ATOM 1587 C CA . GLN A 1 193 ? 21.356 1.119 -42.543 1.00 94.94 193 GLN A CA 1
ATOM 1588 C C . GLN A 1 193 ? 22.887 1.145 -42.626 1.00 94.94 193 GLN A C 1
ATOM 1590 O O . GLN A 1 193 ? 23.446 1.453 -43.684 1.00 94.94 193 GLN A O 1
ATOM 1595 N N . LEU A 1 194 ? 23.589 0.807 -41.538 1.00 95.25 194 LEU A N 1
ATOM 1596 C CA . LEU A 1 194 ? 25.049 0.719 -41.551 1.00 95.25 194 LEU A CA 1
ATOM 1597 C C . LEU A 1 194 ? 25.535 -0.407 -42.475 1.00 95.25 194 LEU A C 1
ATOM 1599 O O . LEU A 1 194 ? 26.440 -0.176 -43.280 1.00 95.25 194 LEU A O 1
ATOM 1603 N N . LYS A 1 195 ? 24.900 -1.585 -42.422 1.00 95.19 195 LYS A N 1
ATOM 1604 C CA . LYS A 1 195 ? 25.212 -2.714 -43.312 1.00 95.19 195 LYS A CA 1
ATOM 1605 C C . LYS A 1 195 ? 25.024 -2.352 -44.782 1.00 95.19 195 LYS A C 1
ATOM 1607 O O . LYS A 1 195 ? 25.915 -2.627 -45.581 1.00 95.19 195 LYS A O 1
ATOM 1612 N N . VAL A 1 196 ? 23.919 -1.691 -45.137 1.00 96.25 196 VAL A N 1
ATOM 1613 C CA . VAL A 1 196 ? 23.649 -1.254 -46.517 1.00 96.25 196 VAL A CA 1
ATOM 1614 C C . VAL A 1 196 ? 24.729 -0.284 -47.003 1.00 96.25 196 VAL A C 1
ATOM 1616 O O . VAL A 1 196 ? 25.256 -0.462 -48.103 1.00 96.25 196 VAL A O 1
ATOM 1619 N N . ARG A 1 197 ? 25.131 0.697 -46.179 1.00 93.81 197 ARG A N 1
ATOM 1620 C CA . ARG A 1 197 ? 26.236 1.616 -46.520 1.00 93.81 197 ARG A CA 1
ATOM 1621 C C . ARG A 1 197 ? 27.550 0.867 -46.744 1.00 93.81 197 ARG A C 1
ATOM 1623 O O . ARG A 1 197 ? 28.191 1.047 -47.778 1.00 93.81 197 ARG A O 1
ATOM 1630 N N . GLN A 1 198 ? 27.919 -0.031 -45.830 1.00 93.56 198 GLN A N 1
ATOM 1631 C CA . GLN A 1 198 ? 29.142 -0.827 -45.966 1.00 93.56 198 GLN A CA 1
ATOM 1632 C C . GLN A 1 198 ? 29.101 -1.762 -47.183 1.00 93.56 198 GLN A C 1
ATOM 1634 O O . GLN A 1 198 ? 30.121 -1.948 -47.845 1.00 93.56 198 GLN A O 1
ATOM 1639 N N . GLN A 1 199 ? 27.942 -2.327 -47.525 1.00 93.75 199 GLN A N 1
ATOM 1640 C CA . GLN A 1 199 ? 27.773 -3.167 -48.711 1.00 93.75 199 GLN A CA 1
ATOM 1641 C C . GLN A 1 199 ? 27.987 -2.369 -50.004 1.00 93.75 199 GLN A C 1
ATOM 1643 O O . GLN A 1 199 ? 28.700 -2.831 -50.899 1.00 93.75 199 GLN A O 1
ATOM 1648 N N . GLN A 1 200 ? 27.427 -1.157 -50.093 1.00 93.69 200 GLN A N 1
ATOM 1649 C CA . GLN A 1 200 ? 27.639 -0.260 -51.234 1.00 93.69 200 GLN A CA 1
ATOM 1650 C C . GLN A 1 200 ? 29.120 0.111 -51.391 1.00 93.69 200 GLN A C 1
ATOM 1652 O O . GLN A 1 200 ? 29.656 0.065 -52.503 1.00 93.69 200 GLN A O 1
ATOM 1657 N N . GLU A 1 201 ? 29.805 0.417 -50.286 1.00 90.50 201 GLU A N 1
ATOM 1658 C CA . GLU A 1 201 ? 31.242 0.703 -50.290 1.00 90.50 201 GLU A CA 1
ATOM 1659 C C . GLU A 1 201 ? 32.068 -0.519 -50.705 1.00 90.50 201 GLU A C 1
ATOM 1661 O O . GLU A 1 201 ? 32.901 -0.418 -51.606 1.00 90.50 201 GLU A O 1
ATOM 1666 N N . ARG A 1 202 ? 31.803 -1.700 -50.132 1.00 89.00 202 ARG A N 1
ATOM 1667 C CA . ARG A 1 202 ? 32.511 -2.949 -50.469 1.00 89.00 202 ARG A CA 1
ATOM 1668 C C . ARG A 1 202 ? 32.355 -3.343 -51.939 1.00 89.00 202 ARG A C 1
ATOM 1670 O O . ARG A 1 202 ? 33.273 -3.937 -52.499 1.00 89.00 202 ARG A O 1
ATOM 1677 N N . ALA A 1 203 ? 31.243 -2.990 -52.584 1.00 91.06 203 ALA A N 1
ATOM 1678 C CA . ALA A 1 203 ? 31.032 -3.254 -54.007 1.00 91.06 203 ALA A CA 1
ATOM 1679 C C . ALA A 1 203 ? 31.821 -2.302 -54.930 1.00 91.06 203 ALA A C 1
ATOM 1681 O O . ALA A 1 203 ? 32.283 -2.708 -56.001 1.00 91.06 203 ALA A O 1
ATOM 1682 N N . ARG A 1 204 ? 31.976 -1.029 -54.538 1.00 92.88 204 ARG A N 1
ATOM 1683 C CA . ARG A 1 204 ? 32.570 0.027 -55.382 1.00 92.88 204 ARG A CA 1
ATOM 1684 C C . ARG A 1 204 ? 34.068 0.211 -55.133 1.00 92.88 204 ARG A C 1
ATOM 1686 O O . ARG A 1 204 ? 34.854 0.284 -56.079 1.00 92.88 204 ARG A O 1
ATOM 1693 N N . LEU A 1 205 ? 34.471 0.235 -53.867 1.00 90.50 205 LEU A N 1
ATOM 1694 C CA . LEU A 1 205 ? 35.800 0.651 -53.428 1.00 90.50 205 LEU A CA 1
ATOM 1695 C C . LEU A 1 205 ? 36.947 -0.238 -53.948 1.00 90.50 205 LEU A C 1
ATOM 1697 O O . LEU A 1 205 ? 37.951 0.316 -54.388 1.00 90.50 205 LEU A O 1
ATOM 1701 N N . PRO A 1 206 ? 36.828 -1.580 -54.036 1.00 90.06 206 PRO A N 1
ATOM 1702 C CA . PRO A 1 206 ? 37.916 -2.416 -54.551 1.00 90.06 206 PRO A CA 1
ATOM 1703 C C . PRO A 1 206 ? 38.216 -2.198 -56.037 1.00 90.06 206 PRO A C 1
ATOM 1705 O O . PRO A 1 206 ? 39.317 -2.500 -56.498 1.00 90.06 206 PRO A O 1
ATOM 1708 N N . LYS A 1 207 ? 37.241 -1.732 -56.829 1.00 92.88 207 LYS A N 1
ATOM 1709 C CA . LYS A 1 207 ? 37.478 -1.370 -58.236 1.00 92.88 207 LYS A CA 1
ATOM 1710 C C . LYS A 1 207 ? 38.279 -0.071 -58.305 1.00 92.88 207 LYS A C 1
ATOM 1712 O O . LYS A 1 207 ? 39.311 -0.052 -58.968 1.00 92.88 207 LYS A O 1
ATOM 1717 N N . ILE A 1 208 ? 37.852 0.933 -57.538 1.00 91.88 208 ILE A N 1
ATOM 1718 C CA . ILE A 1 208 ? 38.495 2.250 -57.436 1.00 91.88 208 ILE A CA 1
ATOM 1719 C C . ILE A 1 208 ? 39.936 2.115 -56.926 1.00 91.88 208 ILE A C 1
ATOM 1721 O O . ILE A 1 208 ? 40.871 2.527 -57.605 1.00 91.88 208 ILE A O 1
ATOM 1725 N N . GLN A 1 209 ? 40.147 1.424 -55.802 1.00 90.88 209 GLN A N 1
ATOM 1726 C CA . GLN A 1 209 ? 41.477 1.213 -55.220 1.00 90.88 209 GLN A CA 1
ATOM 1727 C C . GLN A 1 209 ? 42.427 0.458 -56.160 1.00 90.88 209 GLN A C 1
ATOM 1729 O O . GLN A 1 209 ? 43.630 0.707 -56.150 1.00 90.88 209 GLN A O 1
ATOM 1734 N N . ARG A 1 210 ? 41.917 -0.461 -56.994 1.00 90.75 210 ARG A N 1
ATOM 1735 C CA . ARG A 1 210 ? 42.740 -1.155 -57.998 1.00 90.75 210 ARG A CA 1
ATOM 1736 C C . ARG A 1 210 ? 43.140 -0.236 -59.148 1.00 90.75 210 ARG A C 1
ATOM 1738 O O . ARG A 1 210 ? 44.296 -0.288 -59.561 1.00 90.75 210 ARG A O 1
ATOM 1745 N N . SER A 1 211 ? 42.221 0.569 -59.685 1.00 94.12 211 SER A N 1
ATOM 1746 C CA . SER A 1 211 ? 4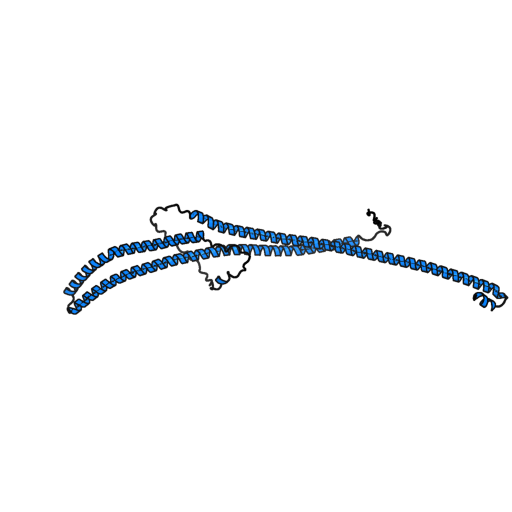2.553 1.524 -60.752 1.00 94.12 211 SER A CA 1
ATOM 1747 C C . SER A 1 211 ? 43.492 2.619 -60.252 1.00 94.12 211 SER A C 1
ATOM 1749 O O . SER A 1 211 ? 44.516 2.875 -60.878 1.00 94.12 211 SER A O 1
ATOM 1751 N N . GLU A 1 212 ? 43.207 3.198 -59.086 1.00 93.50 212 GLU A N 1
ATOM 1752 C CA . GLU A 1 212 ? 44.045 4.227 -58.470 1.00 93.50 212 GLU A CA 1
ATOM 1753 C C . GLU A 1 212 ? 45.405 3.679 -58.048 1.00 93.50 212 GLU A C 1
ATOM 1755 O O . GLU A 1 212 ? 46.418 4.324 -58.300 1.00 93.50 212 GLU A O 1
ATOM 1760 N N . GLY A 1 213 ? 45.459 2.474 -57.471 1.00 94.69 213 GLY A N 1
ATOM 1761 C CA . GLY A 1 213 ? 46.710 1.822 -57.083 1.00 94.69 213 GLY A CA 1
ATOM 1762 C C . GLY A 1 213 ? 47.635 1.576 -58.275 1.00 94.69 213 GLY A C 1
ATOM 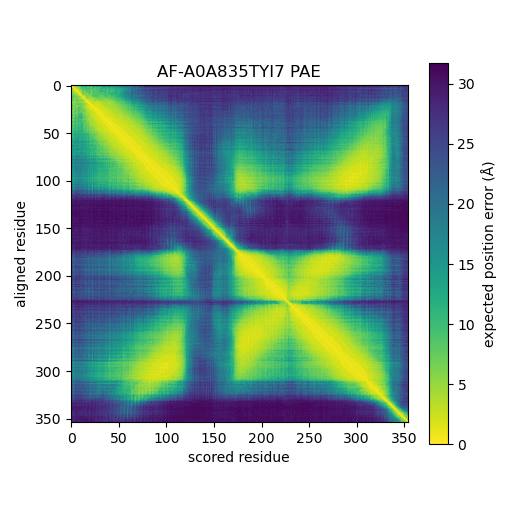1763 O O . GLY A 1 213 ? 48.835 1.837 -58.187 1.00 94.69 213 GLY A O 1
ATOM 1764 N N . LYS A 1 214 ? 47.081 1.167 -59.428 1.00 94.44 214 LYS A N 1
ATOM 1765 C CA . LYS A 1 214 ? 47.838 1.036 -60.685 1.00 94.44 214 LYS A CA 1
ATOM 1766 C C . LYS A 1 214 ? 48.398 2.379 -61.151 1.00 94.44 214 LYS A C 1
ATOM 1768 O O . LYS A 1 214 ? 49.592 2.461 -61.435 1.00 94.44 214 LYS A O 1
ATOM 1773 N N . THR A 1 215 ? 47.568 3.422 -61.190 1.00 95.38 215 THR A N 1
ATOM 1774 C CA . THR A 1 215 ? 47.999 4.774 -61.580 1.00 95.38 215 THR A CA 1
ATOM 1775 C C . THR A 1 215 ? 49.059 5.318 -60.620 1.00 95.38 215 THR A C 1
ATOM 1777 O O . THR A 1 215 ? 50.101 5.801 -61.060 1.00 95.38 215 THR A O 1
ATOM 1780 N N . ARG A 1 216 ? 48.854 5.165 -59.306 1.00 95.00 216 ARG A N 1
ATOM 1781 C CA . ARG A 1 216 ? 49.792 5.578 -58.252 1.00 95.00 216 ARG A CA 1
ATOM 1782 C C . ARG A 1 216 ? 51.128 4.853 -58.380 1.00 95.00 216 ARG A C 1
ATOM 1784 O O . ARG A 1 216 ? 52.168 5.499 -58.342 1.00 95.00 216 ARG A O 1
ATOM 1791 N N . MET A 1 217 ? 51.115 3.539 -58.601 1.00 94.62 217 MET A N 1
ATOM 1792 C CA . MET A 1 217 ? 52.328 2.739 -58.783 1.00 94.62 217 MET A CA 1
ATOM 1793 C C . MET A 1 217 ? 53.086 3.120 -60.064 1.00 94.62 217 MET A C 1
ATOM 1795 O O . MET A 1 217 ? 54.313 3.195 -60.050 1.00 94.62 217 MET A O 1
ATOM 1799 N N . ALA A 1 218 ? 52.381 3.386 -61.168 1.00 94.38 218 ALA A N 1
ATOM 1800 C CA . ALA A 1 218 ? 52.998 3.843 -62.414 1.00 94.38 218 ALA A CA 1
ATOM 1801 C C . ALA A 1 218 ? 53.680 5.210 -62.239 1.00 94.38 218 ALA A C 1
ATOM 1803 O O . ALA A 1 218 ? 54.842 5.376 -62.614 1.00 94.38 218 ALA A O 1
ATOM 1804 N N . MET A 1 219 ? 52.991 6.157 -61.597 1.00 92.62 219 MET A N 1
ATOM 1805 C CA . MET A 1 219 ? 53.547 7.469 -61.261 1.00 92.62 219 MET A CA 1
ATOM 1806 C C . MET A 1 219 ? 54.730 7.358 -60.294 1.00 92.62 219 MET A C 1
ATOM 1808 O O . MET A 1 219 ? 55.743 8.022 -60.496 1.00 92.62 219 MET A O 1
ATOM 1812 N N . TYR A 1 220 ? 54.650 6.477 -59.294 1.00 93.62 220 TYR A N 1
ATOM 1813 C CA . TYR A 1 220 ? 55.732 6.236 -58.340 1.00 93.62 220 TYR A CA 1
ATOM 1814 C C . TYR A 1 220 ? 56.981 5.659 -59.017 1.00 93.62 220 TYR A C 1
ATOM 1816 O O . TYR A 1 220 ? 58.078 6.172 -58.819 1.00 93.62 220 TYR A O 1
ATOM 1824 N N . LYS A 1 221 ? 56.827 4.661 -59.899 1.00 92.19 221 LYS A N 1
ATOM 1825 C CA . LYS A 1 221 ? 57.937 4.118 -60.704 1.00 92.19 221 LYS A CA 1
ATOM 1826 C C . LYS A 1 221 ? 58.574 5.183 -61.598 1.00 92.19 221 LYS A C 1
ATOM 1828 O O . LYS A 1 221 ? 59.797 5.257 -61.670 1.00 92.19 221 LYS A O 1
ATOM 1833 N N . LYS A 1 222 ? 57.759 6.029 -62.242 1.00 91.00 222 LYS A N 1
ATOM 1834 C CA . LYS A 1 222 ? 58.246 7.147 -63.064 1.00 91.00 222 LYS A CA 1
ATOM 1835 C C . LYS A 1 222 ? 58.997 8.183 -62.219 1.00 91.00 222 LYS A C 1
ATOM 1837 O O . LYS A 1 222 ? 60.062 8.630 -62.621 1.00 91.00 222 LYS A O 1
ATOM 1842 N N . SER A 1 223 ? 58.491 8.511 -61.030 1.00 90.62 223 SER A N 1
ATOM 1843 C CA . SER A 1 223 ? 59.153 9.408 -60.074 1.00 90.62 223 SER A CA 1
ATOM 1844 C C . SER A 1 223 ? 60.494 8.846 -59.586 1.00 90.62 223 SER A C 1
ATOM 1846 O O . SER A 1 223 ? 61.487 9.570 -59.576 1.00 90.62 223 SER A O 1
ATOM 1848 N N . LEU A 1 224 ? 60.563 7.546 -59.271 1.00 88.19 224 LEU A N 1
ATOM 1849 C CA . LEU A 1 224 ? 61.818 6.878 -58.913 1.00 88.19 224 LEU A CA 1
ATOM 1850 C C . LEU A 1 224 ? 62.835 6.923 -60.057 1.00 88.19 224 LEU A C 1
ATOM 1852 O O . LEU A 1 224 ? 64.013 7.140 -59.801 1.00 88.19 224 LEU A O 1
ATOM 1856 N N . HIS A 1 225 ? 62.397 6.770 -61.307 1.00 84.62 225 HIS A N 1
ATOM 1857 C CA . HIS A 1 225 ? 63.294 6.863 -62.458 1.00 84.62 225 HIS A CA 1
ATOM 1858 C C . HIS A 1 225 ? 63.896 8.269 -62.636 1.00 84.62 225 HIS A C 1
ATOM 1860 O O . HIS A 1 225 ? 65.043 8.386 -63.049 1.00 84.62 225 HIS A O 1
ATOM 1866 N N . ILE A 1 226 ? 63.141 9.323 -62.304 1.00 84.50 226 ILE A N 1
ATOM 1867 C CA . ILE A 1 226 ? 63.574 10.721 -62.473 1.00 84.50 226 ILE A CA 1
ATOM 1868 C C . ILE A 1 226 ? 64.417 11.210 -61.284 1.00 84.50 226 ILE A C 1
ATOM 1870 O O . ILE A 1 226 ? 65.379 11.946 -61.478 1.00 84.50 226 ILE A O 1
ATOM 1874 N N . HIS A 1 227 ? 64.064 10.828 -60.053 1.00 80.31 227 HIS A N 1
ATOM 1875 C CA . HIS A 1 227 ? 64.615 11.442 -58.835 1.00 80.31 227 HIS A CA 1
ATOM 1876 C C . HIS A 1 227 ? 65.418 10.491 -57.933 1.00 80.31 227 HIS A C 1
ATOM 1878 O O . HIS A 1 227 ? 66.035 10.954 -56.977 1.00 80.31 227 HIS A O 1
ATOM 1884 N N . SER A 1 228 ? 65.413 9.174 -58.173 1.00 70.81 228 SER A N 1
ATOM 1885 C CA . SER A 1 228 ? 66.101 8.202 -57.306 1.00 70.81 228 SER A CA 1
ATOM 1886 C C . SER A 1 228 ? 67.378 7.676 -57.963 1.00 70.81 228 SER A C 1
ATOM 1888 O O . SER A 1 228 ? 67.317 6.769 -58.787 1.00 70.81 228 SER A O 1
ATOM 1890 N N . SER A 1 229 ? 68.534 8.166 -57.508 1.00 66.50 229 SER A N 1
ATOM 1891 C CA . SER A 1 229 ? 69.887 7.717 -57.893 1.00 66.50 229 SER A CA 1
ATOM 1892 C C . SER A 1 229 ? 70.364 6.428 -57.197 1.00 66.50 229 SER A C 1
ATOM 1894 O O . SER A 1 229 ? 71.517 6.033 -57.346 1.00 66.50 229 SER A O 1
ATOM 1896 N N . GLY A 1 230 ? 69.490 5.776 -56.424 1.00 71.56 230 GLY A N 1
ATOM 1897 C CA . GLY A 1 230 ? 69.783 4.523 -55.719 1.00 71.56 230 GLY A CA 1
ATOM 1898 C C . GLY A 1 230 ? 69.914 3.305 -56.639 1.00 71.56 230 GLY A C 1
ATOM 1899 O O . GLY A 1 230 ? 69.436 3.303 -57.776 1.00 71.56 230 GLY A O 1
ATOM 1900 N N . SER A 1 231 ? 70.530 2.239 -56.126 1.00 81.00 231 SER A N 1
ATOM 1901 C CA . SER A 1 231 ? 70.75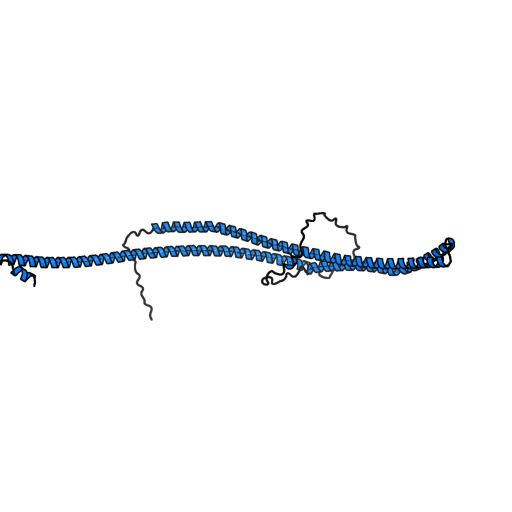5 0.997 -56.875 1.00 81.00 231 SER A CA 1
ATOM 1902 C C . SER A 1 231 ? 69.445 0.336 -57.343 1.00 81.00 231 SER A C 1
ATOM 1904 O O . SER A 1 231 ? 68.373 0.515 -56.757 1.00 81.00 231 SER A O 1
ATOM 1906 N N . ALA A 1 232 ? 69.516 -0.519 -58.370 1.00 80.94 232 ALA A N 1
ATOM 1907 C CA . ALA A 1 232 ? 68.352 -1.285 -58.841 1.00 80.94 232 ALA A CA 1
ATOM 1908 C C . ALA A 1 232 ? 67.717 -2.164 -57.737 1.00 80.94 232 ALA A C 1
ATOM 1910 O O . ALA A 1 232 ? 66.537 -2.510 -57.808 1.00 80.94 232 ALA A O 1
ATOM 1911 N N . SER A 1 233 ? 68.496 -2.534 -56.713 1.00 84.69 233 SER A N 1
ATOM 1912 C CA . SER A 1 233 ? 68.013 -3.237 -55.520 1.00 84.69 233 SER A CA 1
ATOM 1913 C C . SER A 1 233 ? 67.153 -2.328 -54.633 1.00 84.69 233 SER A C 1
ATOM 1915 O O . SER A 1 233 ? 66.022 -2.677 -54.294 1.00 84.69 233 SER A O 1
ATOM 1917 N N . GLU A 1 234 ? 67.625 -1.113 -54.343 1.00 84.50 234 GLU A N 1
ATOM 1918 C CA . GLU A 1 234 ? 66.879 -0.122 -53.557 1.00 84.50 234 GLU A CA 1
ATOM 1919 C C . GLU A 1 234 ? 65.586 0.316 -54.248 1.00 84.50 234 GLU A C 1
ATOM 1921 O O . GLU A 1 234 ? 64.555 0.472 -53.595 1.00 84.50 234 GLU A O 1
ATOM 1926 N N . GLN A 1 235 ? 65.598 0.473 -55.576 1.00 83.50 235 GLN A N 1
ATOM 1927 C CA . GLN A 1 235 ? 64.383 0.782 -56.335 1.00 83.50 235 GLN A CA 1
ATOM 1928 C C . GLN A 1 235 ? 63.338 -0.343 -56.221 1.00 83.50 235 GLN A C 1
ATOM 1930 O O . GLN A 1 235 ? 62.146 -0.063 -56.070 1.00 83.50 235 GLN A O 1
ATOM 1935 N N . ARG A 1 236 ? 63.764 -1.616 -56.231 1.00 86.75 236 ARG A N 1
ATOM 1936 C CA . ARG A 1 236 ? 62.873 -2.773 -56.029 1.00 86.75 236 ARG A CA 1
ATOM 1937 C C . ARG A 1 236 ? 62.272 -2.807 -54.625 1.00 86.75 236 ARG A C 1
ATOM 1939 O O . ARG A 1 236 ? 61.068 -3.032 -54.497 1.00 86.75 236 ARG A O 1
ATOM 1946 N N . GLU A 1 237 ? 63.066 -2.542 -53.592 1.00 89.88 237 GLU A N 1
ATOM 1947 C CA . GLU A 1 237 ? 62.559 -2.483 -52.215 1.00 89.88 237 GLU A CA 1
ATOM 1948 C C . GLU A 1 237 ? 61.598 -1.301 -52.003 1.00 89.88 237 GLU A C 1
ATOM 1950 O O . GLU A 1 237 ? 60.537 -1.484 -51.406 1.00 89.88 237 GLU A O 1
ATOM 1955 N N . LYS A 1 238 ? 61.862 -0.128 -52.595 1.00 88.88 238 LYS A N 1
ATOM 1956 C CA . LYS A 1 238 ? 60.928 1.015 -52.577 1.00 88.88 238 LYS A CA 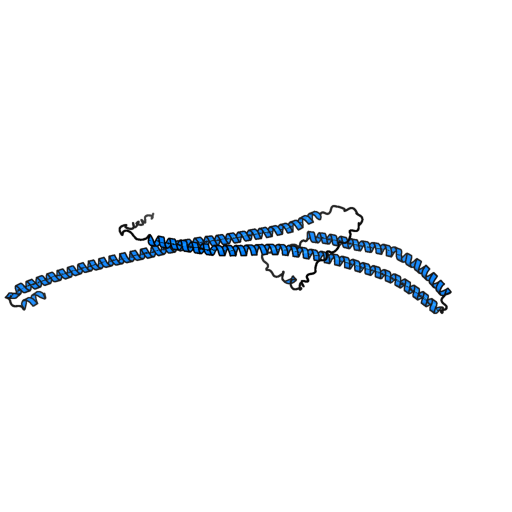1
ATOM 1957 C C . LYS A 1 238 ? 59.588 0.694 -53.254 1.00 88.88 238 LYS A C 1
ATOM 1959 O O . LYS A 1 238 ? 58.528 1.005 -52.713 1.00 88.88 238 LYS A O 1
ATOM 1964 N N . ILE A 1 239 ? 59.605 0.010 -54.403 1.00 89.88 239 ILE A N 1
ATOM 1965 C CA . ILE A 1 239 ? 58.380 -0.457 -55.087 1.00 89.88 239 ILE A CA 1
ATOM 1966 C C . ILE A 1 239 ? 57.599 -1.446 -54.204 1.00 89.88 239 ILE A C 1
ATOM 1968 O O . ILE A 1 239 ? 56.378 -1.345 -54.084 1.00 89.88 239 ILE A O 1
ATOM 1972 N N . LYS A 1 240 ? 58.296 -2.383 -53.552 1.00 92.81 240 LYS A N 1
ATOM 1973 C CA . LYS A 1 240 ? 57.702 -3.352 -52.617 1.00 92.81 240 LYS A CA 1
ATOM 1974 C C . LYS A 1 240 ? 57.121 -2.672 -51.372 1.00 92.81 240 LYS A C 1
ATOM 1976 O O . LYS A 1 240 ? 56.094 -3.113 -50.857 1.00 92.81 240 LYS A O 1
ATOM 1981 N N . GLN A 1 241 ? 57.742 -1.596 -50.894 1.00 90.81 241 GLN A N 1
ATOM 1982 C CA . GLN A 1 241 ? 57.239 -0.788 -49.784 1.00 90.81 241 GLN A CA 1
ATOM 1983 C C . GLN A 1 241 ? 55.948 -0.041 -50.155 1.00 90.81 241 GLN A C 1
ATOM 1985 O O . GLN A 1 241 ? 55.005 -0.043 -49.364 1.00 90.81 241 GLN A O 1
ATOM 1990 N N . GLU A 1 242 ? 55.861 0.531 -51.359 1.00 90.44 242 GLU A N 1
ATOM 1991 C CA . GLU A 1 242 ? 54.631 1.175 -51.848 1.00 90.44 242 GLU A CA 1
ATOM 1992 C C . GLU A 1 242 ? 53.489 0.154 -52.039 1.00 90.44 242 GLU A C 1
ATOM 1994 O O . GLU A 1 242 ? 52.346 0.438 -51.685 1.00 90.44 242 GLU A O 1
ATOM 1999 N N . ASP A 1 243 ? 53.780 -1.075 -52.485 1.00 91.06 243 ASP A N 1
ATOM 2000 C CA . ASP A 1 243 ? 52.775 -2.151 -52.549 1.00 91.06 243 ASP A CA 1
ATOM 2001 C C . ASP A 1 243 ? 52.277 -2.572 -51.151 1.00 91.06 243 ASP A C 1
ATOM 2003 O O . ASP A 1 243 ? 51.068 -2.674 -50.905 1.00 91.06 243 ASP A O 1
ATOM 2007 N N . LYS A 1 244 ? 53.199 -2.723 -50.186 1.00 94.62 244 LYS A N 1
ATOM 2008 C CA . LYS A 1 244 ? 52.854 -2.960 -48.773 1.00 94.62 244 LYS A CA 1
ATOM 2009 C C . LYS A 1 244 ? 51.972 -1.843 -48.210 1.00 94.62 244 LYS A C 1
ATOM 2011 O O . LYS A 1 244 ? 51.002 -2.146 -47.516 1.00 94.62 244 LYS A O 1
ATOM 2016 N N . ARG A 1 245 ? 52.262 -0.577 -48.527 1.00 91.44 245 ARG A N 1
ATOM 2017 C CA . ARG A 1 245 ? 51.460 0.581 -48.101 1.00 91.44 245 ARG A CA 1
ATOM 2018 C C . ARG A 1 245 ? 50.035 0.507 -48.647 1.00 91.44 245 ARG A C 1
ATOM 2020 O O . ARG A 1 245 ? 49.087 0.628 -47.877 1.00 91.44 245 ARG A O 1
ATOM 2027 N N . GLN A 1 246 ? 49.869 0.229 -49.941 1.00 90.56 246 GLN A N 1
ATOM 2028 C CA . GLN A 1 246 ? 48.543 0.073 -50.551 1.00 90.56 246 GLN A CA 1
ATOM 2029 C C . GLN A 1 246 ? 47.768 -1.115 -49.956 1.00 90.56 246 GLN A C 1
ATOM 2031 O O . GLN A 1 246 ? 46.547 -1.057 -49.809 1.00 90.56 246 GLN A O 1
ATOM 2036 N N . LYS A 1 247 ? 48.454 -2.206 -49.587 1.00 92.19 247 LYS A N 1
ATOM 2037 C CA . LYS A 1 247 ? 47.840 -3.339 -48.875 1.00 92.19 247 LYS A CA 1
ATOM 2038 C C . LYS A 1 247 ? 47.411 -2.968 -47.451 1.00 92.19 247 LYS A C 1
ATOM 2040 O O . LYS A 1 247 ? 46.321 -3.363 -47.041 1.00 92.19 247 LYS A O 1
ATOM 2045 N N . ALA A 1 248 ? 48.224 -2.200 -46.728 1.00 94.50 248 ALA A N 1
ATOM 2046 C CA . ALA A 1 248 ? 47.898 -1.706 -45.392 1.00 94.50 248 ALA A CA 1
ATOM 2047 C C . ALA A 1 248 ? 46.691 -0.752 -45.406 1.00 94.50 248 ALA A C 1
ATOM 2049 O O . ALA A 1 248 ? 45.820 -0.870 -44.551 1.00 94.50 248 ALA A O 1
ATOM 2050 N N . GLU A 1 249 ? 46.579 0.119 -46.413 1.00 91.31 249 GLU A N 1
ATOM 2051 C CA . GLU A 1 249 ? 45.427 1.016 -46.602 1.00 91.31 249 GLU A CA 1
ATOM 2052 C C . GLU A 1 249 ? 44.107 0.230 -46.756 1.00 91.31 249 GLU A C 1
ATOM 2054 O O . GLU A 1 249 ? 43.099 0.563 -46.131 1.00 91.31 249 GLU A O 1
ATOM 2059 N N . ARG A 1 250 ? 44.123 -0.884 -47.506 1.00 89.62 250 ARG A N 1
ATOM 2060 C CA . ARG A 1 250 ? 42.959 -1.785 -47.635 1.00 89.62 250 ARG A CA 1
ATOM 2061 C C . ARG A 1 250 ? 42.590 -2.467 -46.321 1.00 89.62 250 ARG A C 1
ATOM 2063 O O . ARG A 1 250 ? 41.408 -2.553 -45.991 1.00 89.62 250 ARG A O 1
ATOM 2070 N N . LEU A 1 251 ? 43.590 -2.948 -45.584 1.00 92.75 251 LEU A N 1
ATOM 2071 C CA . LEU A 1 251 ? 43.376 -3.591 -44.288 1.00 92.75 251 LEU A CA 1
ATOM 2072 C C . LEU A 1 251 ? 42.803 -2.600 -43.269 1.00 92.75 251 LEU A C 1
ATOM 2074 O O . LEU A 1 251 ? 41.848 -2.926 -42.570 1.00 92.75 251 LEU A O 1
ATOM 2078 N N . HIS A 1 252 ? 43.334 -1.378 -43.233 1.00 93.94 252 HIS A N 1
ATOM 2079 C CA . HIS A 1 252 ? 42.844 -0.322 -42.355 1.00 93.94 252 HIS A CA 1
ATOM 2080 C C . HIS A 1 252 ? 41.371 0.011 -42.632 1.00 93.94 252 HIS A C 1
ATOM 2082 O O . HIS A 1 252 ? 40.571 0.110 -41.703 1.00 93.94 252 HIS A O 1
ATOM 2088 N N . GLN A 1 253 ? 40.974 0.102 -43.905 1.00 90.69 253 GLN A N 1
ATOM 2089 C CA . GLN A 1 253 ? 39.572 0.320 -44.268 1.00 90.69 253 GLN A CA 1
ATOM 2090 C C . GLN A 1 253 ? 38.661 -0.825 -43.790 1.00 90.69 253 GLN A C 1
ATOM 2092 O O . GLN A 1 253 ? 37.558 -0.575 -43.303 1.00 90.69 253 GLN A O 1
ATOM 2097 N N . GLN A 1 254 ? 39.117 -2.078 -43.898 1.00 90.38 254 GLN A N 1
ATOM 2098 C CA . GLN A 1 254 ? 38.372 -3.235 -43.394 1.00 90.38 254 GLN A CA 1
ATOM 2099 C C . GLN A 1 254 ? 38.217 -3.188 -41.867 1.00 90.38 254 GLN A C 1
ATOM 2101 O O . GLN A 1 254 ? 37.112 -3.386 -41.364 1.00 90.38 254 GLN A O 1
ATOM 2106 N N . GLN A 1 255 ? 39.294 -2.872 -41.143 1.00 95.19 255 GLN A N 1
ATOM 2107 C CA . GLN A 1 255 ? 39.275 -2.705 -39.686 1.00 95.19 255 GLN A CA 1
ATOM 2108 C C . GLN A 1 255 ? 38.336 -1.572 -39.255 1.00 95.19 255 GLN A C 1
ATOM 2110 O O . GLN A 1 255 ? 37.599 -1.722 -38.285 1.00 95.19 255 GLN A O 1
ATOM 2115 N N . LYS A 1 256 ? 38.290 -0.463 -40.004 1.00 94.06 256 LYS A N 1
ATOM 2116 C CA . LYS A 1 256 ? 37.358 0.643 -39.750 1.00 94.06 256 LYS A CA 1
ATOM 2117 C C . LYS A 1 256 ? 35.897 0.198 -39.854 1.00 94.06 256 LYS A C 1
ATOM 2119 O O . LYS A 1 256 ? 35.104 0.522 -38.975 1.00 94.06 256 LYS A O 1
ATOM 2124 N N . HIS A 1 257 ? 35.539 -0.561 -40.894 1.00 94.44 257 HIS A N 1
ATOM 2125 C CA . HIS A 1 257 ? 34.186 -1.122 -41.030 1.00 94.44 257 HIS A CA 1
ATOM 2126 C C . HIS A 1 257 ? 33.835 -2.069 -39.881 1.00 94.44 257 HIS A C 1
ATOM 2128 O O . HIS A 1 257 ? 32.706 -2.039 -39.393 1.00 94.44 257 HIS A O 1
ATOM 2134 N N . GLU A 1 258 ? 34.789 -2.894 -39.449 1.00 94.88 258 GLU A N 1
ATOM 2135 C CA . GLU A 1 258 ? 34.605 -3.810 -38.323 1.00 94.88 258 GLU A CA 1
ATOM 2136 C C . GLU A 1 258 ? 34.399 -3.058 -37.002 1.00 94.88 258 GLU A C 1
ATOM 2138 O O . GLU A 1 258 ? 33.459 -3.366 -36.271 1.00 94.88 258 GLU A O 1
ATOM 2143 N N . SER A 1 259 ? 35.218 -2.036 -36.728 1.00 97.00 259 SER A N 1
ATOM 2144 C CA . SER A 1 259 ? 35.075 -1.183 -35.543 1.00 97.00 259 SER A CA 1
ATOM 2145 C C . SER A 1 259 ? 33.705 -0.511 -35.514 1.00 97.00 259 SER A C 1
ATOM 2147 O O . SER A 1 259 ? 32.981 -0.646 -34.539 1.00 97.00 259 SER A O 1
ATOM 2149 N N . GLN A 1 260 ? 33.286 0.110 -36.622 1.00 96.69 260 GLN A N 1
ATOM 2150 C CA . GLN A 1 260 ? 31.977 0.767 -36.713 1.00 96.69 260 GLN A CA 1
ATOM 2151 C C . GLN A 1 260 ? 30.804 -0.195 -36.476 1.00 96.69 260 GLN A C 1
ATOM 2153 O O . GLN A 1 260 ? 29.788 0.204 -35.913 1.00 96.69 260 GLN A O 1
ATOM 2158 N N . MET A 1 261 ? 30.918 -1.454 -36.913 1.00 96.56 261 MET A N 1
ATOM 2159 C CA . MET A 1 261 ? 29.895 -2.468 -36.646 1.00 96.56 261 MET A CA 1
ATOM 2160 C C . MET A 1 261 ? 29.838 -2.847 -35.166 1.00 96.56 261 MET A C 1
ATOM 2162 O O . MET A 1 261 ? 28.739 -2.965 -34.626 1.00 96.56 261 MET A O 1
ATOM 2166 N N . LYS A 1 262 ? 30.999 -3.013 -34.519 1.00 97.00 262 LYS A N 1
ATOM 2167 C CA . LYS A 1 262 ? 31.096 -3.284 -33.078 1.00 97.00 262 LYS A CA 1
ATOM 2168 C C . LYS A 1 262 ? 30.517 -2.130 -32.259 1.00 97.00 262 LYS A C 1
ATOM 2170 O O . LYS A 1 262 ? 29.681 -2.372 -31.396 1.00 97.00 262 LYS A O 1
ATOM 2175 N N . ASP A 1 263 ? 30.871 -0.892 -32.596 1.00 97.12 263 ASP A N 1
ATOM 2176 C CA . ASP A 1 263 ? 30.366 0.305 -31.913 1.00 97.12 263 ASP A CA 1
ATOM 2177 C C . ASP A 1 263 ? 28.840 0.430 -32.057 1.00 97.12 263 ASP A C 1
ATOM 2179 O O . ASP A 1 263 ? 28.135 0.706 -31.088 1.00 97.12 263 ASP A O 1
ATOM 2183 N N . MET A 1 264 ? 28.302 0.153 -33.251 1.00 96.88 264 MET A N 1
ATOM 2184 C CA . MET A 1 264 ? 26.855 0.171 -33.491 1.00 96.88 264 MET A CA 1
ATOM 2185 C C . MET A 1 264 ? 26.118 -0.925 -32.707 1.00 96.88 264 MET A C 1
ATOM 2187 O O . MET A 1 264 ? 25.019 -0.691 -32.207 1.00 96.88 264 MET A O 1
ATOM 2191 N N . GLN A 1 265 ? 26.700 -2.121 -32.586 1.00 95.69 265 GLN A N 1
ATOM 2192 C CA . GLN A 1 265 ? 26.137 -3.200 -31.768 1.00 95.69 265 GLN A CA 1
ATOM 2193 C C . GLN A 1 265 ? 26.141 -2.834 -30.283 1.00 95.69 265 GLN A C 1
ATOM 2195 O O . GLN A 1 265 ? 25.096 -2.932 -29.643 1.00 95.69 265 GLN A O 1
ATOM 2200 N N . ALA A 1 266 ? 27.262 -2.318 -29.773 1.00 97.25 266 ALA A N 1
ATOM 2201 C CA . ALA A 1 266 ? 27.370 -1.845 -28.396 1.00 97.25 266 ALA A CA 1
ATOM 2202 C C . ALA A 1 266 ? 26.354 -0.728 -28.095 1.00 97.25 266 ALA A C 1
ATOM 2204 O O . ALA A 1 266 ? 25.721 -0.725 -27.041 1.00 97.25 266 ALA A O 1
ATOM 2205 N N . GLN A 1 267 ? 26.118 0.184 -29.045 1.00 96.12 267 GLN A N 1
ATOM 2206 C CA . GLN A 1 267 ? 25.083 1.210 -28.909 1.00 96.12 267 GLN A CA 1
ATOM 2207 C C . GLN A 1 267 ? 23.672 0.603 -28.841 1.00 96.12 267 GLN A C 1
ATOM 2209 O O . GLN A 1 267 ? 22.862 1.016 -28.013 1.00 96.12 267 GLN A O 1
ATOM 2214 N N . CYS A 1 268 ? 23.367 -0.401 -29.669 1.00 96.25 268 CYS A N 1
ATOM 2215 C CA . CYS A 1 268 ? 22.078 -1.100 -29.622 1.00 96.25 268 CYS A CA 1
ATOM 2216 C C . CYS A 1 268 ? 21.854 -1.813 -28.276 1.00 96.25 268 CYS A C 1
ATOM 2218 O O . CYS A 1 268 ? 20.750 -1.784 -27.723 1.00 96.25 268 CYS A O 1
ATOM 2220 N N . GLU A 1 269 ? 22.899 -2.444 -27.741 1.00 95.62 269 GLU A N 1
ATOM 2221 C CA . GLU A 1 269 ? 22.882 -3.070 -26.418 1.00 95.62 269 GLU A CA 1
ATOM 2222 C C . GLU A 1 269 ? 22.661 -2.025 -25.317 1.00 95.62 269 GLU A C 1
ATOM 2224 O O . GLU A 1 269 ? 21.738 -2.177 -24.515 1.00 95.62 269 GLU A O 1
ATOM 2229 N N . SER A 1 270 ? 23.410 -0.916 -25.336 1.00 97.19 270 SER A N 1
ATOM 2230 C CA . SER A 1 270 ? 23.254 0.197 -24.389 1.00 97.19 270 SER A CA 1
ATOM 2231 C C . SER A 1 270 ? 21.825 0.741 -24.384 1.00 97.19 270 SER A C 1
ATOM 2233 O O . SER A 1 270 ? 21.212 0.831 -23.323 1.00 97.19 270 SER A O 1
ATOM 2235 N N . ASN A 1 271 ? 21.247 1.006 -25.561 1.00 94.62 271 ASN A N 1
ATOM 2236 C CA . ASN A 1 271 ? 19.866 1.486 -25.686 1.00 94.62 271 ASN A CA 1
ATOM 2237 C C . ASN A 1 271 ? 18.856 0.511 -25.052 1.00 94.62 271 ASN A C 1
ATOM 2239 O O . ASN A 1 271 ? 17.842 0.915 -24.484 1.00 94.62 271 ASN A O 1
ATOM 2243 N N . THR A 1 272 ? 19.121 -0.795 -25.159 1.00 91.88 272 THR A N 1
ATOM 2244 C CA . THR A 1 272 ? 18.266 -1.840 -24.579 1.00 91.88 272 THR A CA 1
ATOM 2245 C C . THR A 1 272 ? 18.386 -1.872 -23.054 1.00 91.88 272 THR A C 1
ATOM 2247 O O . THR A 1 272 ? 17.377 -2.009 -22.362 1.00 91.88 272 THR A O 1
ATOM 2250 N N . HIS A 1 273 ? 19.603 -1.729 -22.525 1.00 93.88 273 HIS A N 1
ATOM 2251 C CA . HIS A 1 273 ? 19.851 -1.672 -21.086 1.00 93.88 273 HIS A CA 1
ATOM 2252 C C . HIS A 1 273 ? 19.257 -0.417 -20.441 1.00 93.88 273 HIS A C 1
ATOM 2254 O O . HIS A 1 273 ? 18.618 -0.524 -19.396 1.00 93.88 273 HIS A O 1
ATOM 2260 N N . GLU A 1 274 ? 19.408 0.745 -21.075 1.00 94.38 274 GLU A N 1
ATOM 2261 C CA . GLU A 1 274 ? 18.844 2.011 -20.604 1.00 94.38 274 GLU A CA 1
ATOM 2262 C C . GLU A 1 274 ? 17.312 1.959 -20.555 1.00 94.38 274 GLU A C 1
ATOM 2264 O O . GLU A 1 274 ? 16.713 2.280 -19.530 1.00 94.38 274 GLU A O 1
ATOM 2269 N N . LEU A 1 275 ? 16.668 1.451 -21.613 1.00 89.56 275 LEU A N 1
ATOM 2270 C CA . LEU A 1 275 ? 15.216 1.270 -21.617 1.00 89.56 275 LEU A CA 1
ATOM 2271 C C . LEU A 1 275 ? 14.755 0.340 -20.485 1.00 89.56 275 LEU A C 1
ATOM 2273 O O . LEU A 1 275 ? 13.788 0.641 -19.787 1.00 89.56 275 LEU A O 1
ATOM 2277 N N .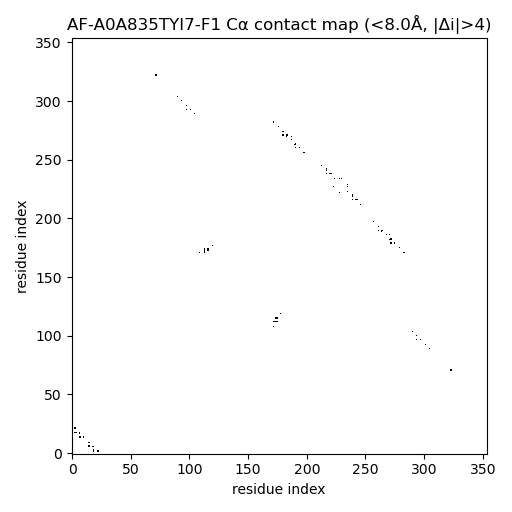 GLN A 1 276 ? 15.454 -0.778 -20.279 1.00 88.12 276 GLN A N 1
ATOM 2278 C CA . GLN A 1 276 ? 15.133 -1.706 -19.196 1.00 88.12 276 GLN A CA 1
ATOM 2279 C C . GLN A 1 276 ? 15.286 -1.047 -17.820 1.00 88.12 276 GLN A C 1
ATOM 2281 O O . GLN A 1 276 ? 14.478 -1.297 -16.925 1.00 88.12 276 GLN A O 1
ATOM 2286 N N . HIS A 1 277 ? 16.313 -0.215 -17.645 1.00 90.06 277 HIS A N 1
ATOM 2287 C CA . HIS A 1 277 ? 16.542 0.522 -16.410 1.00 90.06 277 HIS A CA 1
ATOM 2288 C C . HIS A 1 277 ? 15.387 1.487 -16.119 1.00 90.06 277 HIS A C 1
ATOM 2290 O O . HIS A 1 277 ? 14.768 1.374 -15.062 1.00 90.06 277 HIS A O 1
ATOM 2296 N N . LEU A 1 278 ? 15.007 2.321 -17.090 1.00 89.88 278 LEU A N 1
ATOM 2297 C CA . LEU A 1 278 ? 13.882 3.256 -16.965 1.00 89.88 278 LEU A CA 1
ATOM 2298 C C . LEU A 1 278 ? 12.556 2.543 -16.654 1.00 89.88 278 LEU A C 1
ATOM 2300 O O . LEU A 1 278 ? 11.756 3.008 -15.841 1.00 89.88 278 LEU A O 1
ATOM 2304 N N . GLN A 1 279 ? 12.316 1.382 -17.268 1.00 84.50 279 GLN A N 1
ATOM 2305 C CA . GLN A 1 279 ? 11.130 0.567 -16.987 1.00 84.50 279 GLN A CA 1
ATOM 2306 C C . GLN A 1 279 ? 11.122 0.027 -15.552 1.00 84.50 279 GLN A C 1
ATOM 2308 O O . GLN A 1 279 ? 10.076 0.029 -14.894 1.00 84.50 279 GLN A O 1
ATOM 2313 N N . ASN A 1 280 ? 12.278 -0.412 -15.052 1.00 85.44 280 ASN A N 1
ATOM 2314 C CA . ASN A 1 280 ? 12.417 -0.887 -13.680 1.00 85.44 280 ASN A CA 1
ATOM 2315 C C . ASN A 1 280 ? 12.204 0.251 -12.674 1.00 85.44 280 ASN A C 1
ATOM 2317 O O . ASN A 1 280 ? 11.477 0.061 -11.701 1.00 85.44 280 ASN A O 1
ATOM 2321 N N . GLU A 1 281 ? 12.769 1.434 -12.928 1.00 89.44 281 GLU A N 1
ATOM 2322 C CA . GLU A 1 281 ? 12.562 2.620 -12.089 1.00 89.44 281 GLU A CA 1
ATOM 2323 C C . GLU A 1 281 ? 11.089 3.033 -12.050 1.00 89.44 281 GLU A C 1
ATOM 2325 O O . GLU A 1 281 ? 10.527 3.241 -10.976 1.00 89.44 281 GLU A O 1
ATOM 2330 N N . LYS A 1 282 ? 10.413 3.059 -13.204 1.00 86.38 282 LYS A N 1
ATOM 2331 C CA . LYS A 1 282 ? 8.975 3.352 -13.284 1.00 86.38 282 LYS A CA 1
ATOM 2332 C C . LYS A 1 282 ? 8.138 2.361 -12.471 1.00 86.38 282 LYS A C 1
ATOM 2334 O O . LYS A 1 282 ? 7.198 2.765 -11.789 1.00 86.38 282 LYS A O 1
ATOM 2339 N N . CYS A 1 283 ? 8.471 1.071 -12.538 1.00 84.88 283 CYS A N 1
ATOM 2340 C CA . CYS A 1 283 ? 7.808 0.032 -11.751 1.00 84.88 283 CYS A CA 1
ATOM 2341 C C . CYS A 1 283 ? 8.041 0.232 -10.247 1.00 84.88 283 CYS A C 1
ATOM 2343 O O . CYS A 1 283 ? 7.092 0.194 -9.463 1.00 84.88 283 CYS A O 1
ATOM 2345 N N . HIS A 1 284 ? 9.289 0.500 -9.854 1.00 86.44 284 HIS A N 1
ATOM 2346 C CA . HIS A 1 284 ? 9.648 0.758 -8.464 1.00 86.44 284 HIS A CA 1
ATOM 2347 C C . HIS A 1 284 ? 8.885 1.963 -7.908 1.00 86.44 284 HIS A C 1
ATOM 2349 O O . HIS A 1 284 ? 8.256 1.847 -6.859 1.00 86.44 284 HIS A O 1
ATOM 2355 N N . LEU A 1 285 ? 8.905 3.103 -8.603 1.00 90.75 285 LEU A N 1
ATOM 2356 C CA . LEU A 1 285 ? 8.236 4.328 -8.156 1.00 90.75 285 LEU A CA 1
ATOM 2357 C C . LEU A 1 285 ? 6.721 4.139 -8.015 1.00 90.75 285 LEU A C 1
ATOM 2359 O O . LEU A 1 285 ? 6.117 4.662 -7.080 1.00 90.75 285 LEU A O 1
ATOM 2363 N N . LEU A 1 286 ? 6.103 3.361 -8.911 1.00 88.56 286 LEU A N 1
ATOM 2364 C CA . LEU A 1 286 ? 4.684 3.028 -8.812 1.00 88.56 286 LEU A CA 1
ATOM 2365 C C . LEU A 1 286 ? 4.388 2.245 -7.523 1.00 88.56 286 LEU A C 1
ATOM 2367 O O . LEU A 1 286 ? 3.520 2.644 -6.749 1.00 88.56 286 LEU A O 1
ATOM 2371 N N . ILE A 1 287 ? 5.131 1.163 -7.273 1.00 89.00 287 ILE A N 1
ATOM 2372 C CA . ILE A 1 287 ? 4.946 0.314 -6.085 1.00 89.00 287 ILE A CA 1
ATOM 2373 C C . ILE A 1 287 ? 5.239 1.096 -4.802 1.00 89.00 287 ILE A C 1
ATOM 2375 O O . ILE A 1 287 ? 4.520 0.958 -3.812 1.00 89.00 287 ILE A O 1
ATOM 2379 N N . GLU A 1 288 ? 6.278 1.926 -4.806 1.00 92.75 288 GLU A N 1
ATOM 2380 C CA . GLU A 1 288 ? 6.646 2.762 -3.668 1.00 92.75 288 GLU A CA 1
ATOM 2381 C C . GLU A 1 288 ? 5.540 3.764 -3.331 1.00 92.75 288 GLU A C 1
ATOM 2383 O O . GLU A 1 288 ? 5.125 3.845 -2.174 1.00 92.75 288 GLU A O 1
ATOM 2388 N N . HIS A 1 289 ? 4.988 4.452 -4.333 1.00 95.12 289 HIS A N 1
ATOM 2389 C CA . HIS A 1 289 ? 3.870 5.372 -4.142 1.00 95.12 289 HIS A CA 1
ATOM 2390 C C . HIS A 1 289 ? 2.626 4.662 -3.574 1.00 95.12 289 HIS A C 1
ATOM 2392 O O . HIS A 1 289 ? 2.019 5.139 -2.611 1.00 95.12 289 HIS A O 1
ATOM 2398 N N . GLU A 1 290 ? 2.252 3.503 -4.128 1.00 93.88 290 GLU A N 1
ATOM 2399 C CA . GLU A 1 290 ? 1.135 2.692 -3.621 1.00 93.88 290 GLU A CA 1
ATOM 2400 C C . GLU A 1 290 ? 1.367 2.242 -2.167 1.00 93.88 290 GLU A C 1
ATOM 2402 O O . GLU A 1 290 ? 0.478 2.344 -1.314 1.00 93.88 290 GLU A O 1
ATOM 2407 N N . THR A 1 291 ? 2.585 1.788 -1.863 1.00 95.38 291 THR A N 1
ATOM 2408 C CA . THR A 1 291 ? 2.990 1.338 -0.525 1.00 95.38 291 THR A CA 1
ATOM 2409 C C . THR A 1 291 ? 2.952 2.488 0.474 1.00 95.38 291 THR A C 1
ATOM 2411 O O . THR A 1 291 ? 2.413 2.343 1.573 1.00 95.38 291 THR A O 1
ATOM 2414 N N . GLN A 1 292 ? 3.470 3.657 0.093 1.00 97.50 292 GLN A N 1
ATOM 2415 C CA . GLN A 1 292 ? 3.455 4.853 0.925 1.00 97.50 292 GLN A CA 1
ATOM 2416 C C . GLN A 1 292 ? 2.023 5.298 1.229 1.00 97.50 292 GLN A C 1
ATOM 2418 O O . GLN A 1 292 ? 1.726 5.690 2.359 1.00 97.50 292 GLN A O 1
ATOM 2423 N N . LYS A 1 293 ? 1.104 5.180 0.264 1.00 98.00 293 LYS A N 1
ATOM 2424 C CA . LYS A 1 293 ? -0.310 5.483 0.498 1.00 98.00 293 LYS A CA 1
ATOM 2425 C C . LYS A 1 293 ? -0.975 4.515 1.467 1.00 98.00 293 LYS A C 1
ATOM 2427 O O . LYS A 1 293 ? -1.630 4.985 2.398 1.00 98.00 293 LYS A O 1
ATOM 2432 N N . LEU A 1 294 ? -0.757 3.208 1.328 1.00 97.81 294 LEU A N 1
ATOM 2433 C CA . LEU A 1 294 ? -1.247 2.223 2.303 1.00 97.81 294 LEU A CA 1
ATOM 2434 C C . LEU A 1 294 ? -0.683 2.481 3.703 1.00 97.81 294 LEU A C 1
ATOM 2436 O O . LEU A 1 294 ? -1.431 2.465 4.678 1.00 97.81 294 LEU A O 1
ATOM 2440 N N . LYS A 1 295 ? 0.610 2.799 3.796 1.00 97.88 295 LYS A N 1
ATOM 2441 C CA . LYS A 1 295 ? 1.257 3.148 5.061 1.00 97.88 295 LYS A CA 1
ATOM 2442 C C . LYS A 1 295 ? 0.627 4.389 5.698 1.00 97.88 295 LYS A C 1
ATOM 2444 O O . LYS A 1 295 ? 0.279 4.353 6.871 1.00 97.88 295 LYS A O 1
ATOM 2449 N N . SER A 1 296 ? 0.402 5.450 4.920 1.00 98.00 296 SER A N 1
ATOM 2450 C CA . SER A 1 296 ? -0.243 6.673 5.418 1.00 98.00 296 SER A CA 1
ATOM 2451 C C . SER A 1 296 ? -1.680 6.436 5.900 1.00 98.00 296 SER A C 1
ATOM 2453 O O . SER A 1 296 ? -2.120 7.046 6.873 1.00 98.00 296 SER A O 1
ATOM 2455 N N . LEU A 1 297 ? -2.408 5.519 5.251 1.00 98.25 297 LEU A N 1
ATOM 2456 C CA . LEU A 1 297 ? -3.748 5.112 5.668 1.00 98.25 297 LEU A CA 1
ATOM 2457 C C . LEU A 1 297 ? -3.710 4.366 7.011 1.00 98.25 297 LEU A C 1
ATOM 2459 O O . LEU A 1 297 ? -4.528 4.648 7.887 1.00 98.25 297 LEU A O 1
ATOM 2463 N N . ASP A 1 298 ? -2.757 3.446 7.184 1.00 98.25 298 ASP A N 1
ATOM 2464 C CA . ASP A 1 298 ? -2.555 2.710 8.439 1.00 98.25 298 ASP A CA 1
ATOM 2465 C C . ASP A 1 298 ? -2.145 3.656 9.581 1.00 98.25 298 ASP A C 1
ATOM 2467 O O . ASP A 1 298 ? -2.684 3.576 10.684 1.00 98.25 298 ASP A O 1
ATOM 2471 N N . GLU A 1 299 ? -1.234 4.596 9.321 1.00 98.50 299 GLU A N 1
ATOM 2472 C CA . GLU A 1 299 ? -0.816 5.624 10.282 1.00 98.50 299 GLU A CA 1
ATOM 2473 C C . GLU A 1 299 ? -1.989 6.517 10.706 1.00 98.50 299 GLU A C 1
ATOM 2475 O O . GLU A 1 299 ? -2.189 6.747 11.902 1.00 98.50 299 GLU A O 1
ATOM 2480 N N . ASN A 1 300 ? -2.812 6.964 9.751 1.00 98.19 300 ASN A N 1
ATOM 2481 C CA . ASN A 1 300 ? -4.007 7.753 10.038 1.00 98.19 300 ASN A CA 1
ATOM 2482 C C . ASN A 1 300 ? -5.018 6.970 10.890 1.00 98.19 300 ASN A C 1
ATOM 2484 O O . ASN A 1 300 ? -5.526 7.499 11.880 1.00 98.19 300 ASN A O 1
ATOM 2488 N N . HIS A 1 301 ? -5.265 5.699 10.559 1.00 98.31 301 HIS A N 1
ATOM 2489 C CA . HIS A 1 301 ? -6.138 4.841 11.355 1.00 98.31 301 HIS A CA 1
ATOM 2490 C C . HIS A 1 301 ? -5.602 4.636 12.775 1.00 98.31 301 HIS A C 1
ATOM 2492 O O . HIS A 1 301 ? -6.351 4.779 13.739 1.00 98.31 301 HIS A O 1
ATOM 2498 N N . ASN A 1 302 ? -4.306 4.362 12.926 1.00 98.25 302 ASN A N 1
ATOM 2499 C CA . ASN A 1 302 ? -3.677 4.185 14.233 1.00 98.25 302 ASN A CA 1
ATOM 2500 C C . ASN A 1 302 ? -3.793 5.442 15.101 1.00 98.25 302 ASN A C 1
ATOM 2502 O O . ASN A 1 302 ? -4.108 5.347 16.291 1.00 98.25 302 ASN A O 1
ATOM 2506 N N . GLN A 1 303 ? -3.590 6.616 14.503 1.00 98.25 303 GLN A N 1
ATOM 2507 C CA . GLN A 1 303 ? -3.771 7.895 15.178 1.00 98.25 303 GLN A CA 1
ATOM 2508 C C . GLN A 1 303 ? -5.237 8.113 15.584 1.00 98.25 303 GLN A C 1
ATOM 2510 O O . GLN A 1 303 ? -5.513 8.428 16.742 1.00 98.25 303 GLN A O 1
ATOM 2515 N N . HIS A 1 304 ? -6.188 7.846 14.687 1.00 97.38 304 HIS A N 1
ATOM 2516 C CA . HIS A 1 304 ? -7.616 7.915 14.998 1.00 97.38 304 HIS A CA 1
ATOM 2517 C C . HIS A 1 304 ? -8.017 6.953 16.132 1.00 97.38 304 HIS A C 1
ATOM 2519 O O . HIS A 1 304 ? -8.742 7.338 17.048 1.00 97.38 304 HIS A O 1
ATOM 2525 N N . MET A 1 305 ? -7.506 5.718 16.130 1.00 97.19 305 MET A N 1
ATOM 2526 C CA . MET A 1 305 ? -7.760 4.738 17.192 1.00 97.19 305 MET A CA 1
ATOM 2527 C C . MET A 1 305 ? -7.174 5.169 18.537 1.00 97.19 305 MET A C 1
ATOM 2529 O O . MET A 1 305 ? -7.776 4.921 19.583 1.00 97.19 305 MET A O 1
ATOM 2533 N N . LYS A 1 306 ? -6.014 5.833 18.530 1.00 96.88 306 LYS A N 1
ATOM 2534 C CA . LYS A 1 306 ? -5.429 6.433 19.733 1.00 96.88 306 LYS A CA 1
ATOM 2535 C C . LYS A 1 306 ? -6.346 7.521 20.298 1.00 96.88 306 LYS A C 1
ATOM 2537 O O . LYS A 1 306 ? -6.711 7.451 21.468 1.00 96.88 306 LYS A O 1
ATOM 2542 N N . GLU A 1 307 ? -6.791 8.456 19.464 1.00 96.25 307 GLU A N 1
ATOM 2543 C CA . GLU A 1 307 ? -7.701 9.535 19.875 1.00 96.25 307 GLU A CA 1
ATOM 2544 C C . GLU A 1 307 ? -9.057 9.016 20.361 1.00 96.25 307 GLU A C 1
ATOM 2546 O O . GLU A 1 307 ? -9.618 9.531 21.330 1.00 96.25 307 GLU A O 1
ATOM 2551 N N . TRP A 1 308 ? -9.594 7.984 19.708 1.00 95.31 308 TRP A N 1
ATOM 2552 C CA . TRP A 1 308 ? -10.827 7.332 20.136 1.00 95.31 308 TRP A CA 1
ATOM 2553 C C . TRP A 1 308 ? -10.667 6.690 21.524 1.00 95.31 308 TRP A C 1
ATOM 2555 O O . TRP A 1 308 ? -11.486 6.950 22.409 1.00 95.31 308 TRP A O 1
ATOM 2565 N N . ARG A 1 309 ? -9.573 5.950 21.770 1.00 94.06 309 ARG A N 1
ATOM 2566 C CA . ARG A 1 309 ? -9.257 5.386 23.099 1.00 94.06 309 ARG A CA 1
ATOM 2567 C C . ARG A 1 309 ? -9.069 6.468 24.163 1.00 94.06 309 ARG A C 1
ATOM 2569 O O . ARG A 1 309 ? -9.512 6.302 25.301 1.00 94.06 309 ARG A O 1
ATOM 2576 N N . ASP A 1 310 ? -8.465 7.596 23.802 1.00 93.81 310 ASP A N 1
ATOM 2577 C CA . ASP A 1 310 ? -8.300 8.734 24.708 1.00 93.81 310 ASP A CA 1
ATOM 2578 C C . ASP A 1 310 ? -9.648 9.346 25.105 1.00 93.81 310 ASP A C 1
ATOM 2580 O O . ASP A 1 310 ? -9.862 9.634 26.283 1.00 93.81 310 ASP A O 1
ATOM 2584 N N . LYS A 1 311 ? -10.597 9.451 24.167 1.00 91.81 311 LYS A N 1
ATOM 2585 C CA . LYS A 1 311 ? -11.978 9.901 24.430 1.00 91.81 311 LYS A CA 1
ATOM 2586 C C . LYS A 1 311 ? -12.811 8.873 25.204 1.00 91.81 311 LYS A C 1
ATOM 2588 O O . LYS A 1 311 ? -13.768 9.250 25.886 1.00 91.81 311 LYS A O 1
ATOM 2593 N N . LEU A 1 312 ? -12.456 7.590 25.140 1.00 88.88 312 LEU A N 1
ATOM 2594 C CA . LEU A 1 312 ? -13.145 6.521 25.865 1.00 88.88 312 LEU A CA 1
ATOM 2595 C C . LEU A 1 312 ? -12.925 6.613 27.382 1.00 88.88 312 LEU A C 1
ATOM 2597 O O . LEU A 1 312 ? -13.862 6.427 28.160 1.00 88.88 312 LEU A O 1
ATOM 2601 N N . ARG A 1 313 ? -11.706 6.962 27.816 1.00 83.19 313 ARG A N 1
ATOM 2602 C CA . ARG A 1 313 ? -11.338 7.042 29.242 1.00 83.19 313 ARG A CA 1
ATOM 2603 C C . ARG A 1 313 ? -12.237 8.002 30.050 1.00 83.19 313 ARG A C 1
ATOM 2605 O O . ARG A 1 313 ? -12.772 7.574 31.076 1.00 83.19 313 ARG A O 1
ATOM 2612 N N . PRO A 1 314 ? -12.493 9.250 29.607 1.00 87.81 314 PRO A N 1
ATOM 2613 C CA . PRO A 1 314 ? -13.452 10.142 30.259 1.00 87.81 314 PRO A CA 1
ATOM 2614 C C . PRO A 1 314 ? -14.891 9.610 30.271 1.00 87.81 314 PRO A C 1
ATOM 2616 O O . PRO A 1 314 ? -15.570 9.746 31.288 1.00 87.81 314 PRO A O 1
ATOM 2619 N N . ARG A 1 315 ? -15.360 8.980 29.179 1.00 87.06 315 ARG A N 1
ATOM 2620 C CA . ARG A 1 315 ? -16.715 8.390 29.099 1.00 87.06 315 ARG A CA 1
ATOM 2621 C C . ARG A 1 315 ? -16.897 7.293 30.149 1.00 87.06 315 ARG A C 1
ATOM 2623 O O . ARG A 1 315 ? -17.904 7.302 30.855 1.00 87.06 315 ARG A O 1
ATOM 2630 N N . LYS A 1 316 ? -15.902 6.409 30.298 1.00 84.06 316 LYS A N 1
ATOM 2631 C CA . LYS A 1 316 ? -15.876 5.361 31.330 1.00 84.06 316 LYS A CA 1
ATOM 2632 C C . LYS A 1 316 ? -15.955 5.956 32.736 1.00 84.06 316 LYS A C 1
ATOM 2634 O O . LYS A 1 316 ? -16.832 5.575 33.503 1.00 84.06 316 LYS A O 1
ATOM 2639 N N . LYS A 1 317 ? -15.114 6.952 33.035 1.00 83.25 317 LYS A N 1
ATOM 2640 C CA . LYS A 1 317 ? -15.103 7.623 34.344 1.00 83.25 317 LYS A CA 1
ATOM 2641 C C . LYS A 1 317 ? -16.439 8.302 34.664 1.00 83.25 317 LYS A C 1
ATOM 2643 O O . LYS A 1 317 ? -16.941 8.158 35.773 1.00 83.25 317 LYS A O 1
ATOM 2648 N N . LYS A 1 318 ? -17.036 9.013 33.699 1.00 84.50 318 LYS A N 1
ATOM 2649 C CA . LYS A 1 318 ? -18.346 9.663 33.876 1.00 84.50 318 LYS A CA 1
ATOM 2650 C C . LYS A 1 318 ? -19.445 8.636 34.165 1.00 84.50 318 LYS A C 1
ATOM 2652 O O . LYS A 1 318 ? -20.222 8.827 35.092 1.00 84.50 318 LYS A O 1
ATOM 2657 N N . ARG A 1 319 ? -19.471 7.521 33.427 1.00 79.69 319 ARG A N 1
ATOM 2658 C CA . ARG A 1 319 ? -20.405 6.409 33.669 1.00 79.69 319 ARG A CA 1
ATOM 2659 C C . ARG A 1 319 ? -20.227 5.790 35.052 1.00 79.69 319 ARG A C 1
ATOM 2661 O O . ARG A 1 319 ? -21.214 5.545 35.732 1.00 79.69 319 ARG A O 1
ATOM 2668 N N . GLU A 1 320 ? -18.990 5.541 35.474 1.00 80.31 320 GLU A N 1
ATOM 2669 C CA . GLU A 1 320 ? -18.701 5.010 36.812 1.00 80.31 320 GLU A CA 1
ATOM 2670 C C . GLU A 1 320 ? -19.184 5.966 37.913 1.00 80.31 320 GLU A C 1
ATOM 2672 O O . GLU A 1 320 ? -19.796 5.517 38.880 1.00 80.31 320 GLU A O 1
ATOM 2677 N N . GLN A 1 321 ? -18.996 7.278 37.733 1.00 83.12 321 GLN A N 1
ATOM 2678 C CA . GLN A 1 321 ? -19.524 8.299 38.642 1.00 83.12 321 GLN A CA 1
ATOM 2679 C C . GLN A 1 321 ? -21.058 8.321 38.667 1.00 83.12 321 GLN A C 1
ATOM 2681 O O . GLN A 1 321 ? -21.639 8.321 39.744 1.00 83.12 321 GLN A O 1
ATOM 2686 N N . GLU A 1 322 ? -21.730 8.290 37.514 1.00 82.31 322 GLU A N 1
ATOM 2687 C CA . GLU A 1 322 ? -23.201 8.231 37.439 1.00 82.31 322 GLU A CA 1
ATOM 2688 C C . GLU A 1 322 ? -23.763 6.986 38.138 1.00 82.31 322 GLU A C 1
ATOM 2690 O O . GLU A 1 322 ? -24.761 7.070 38.853 1.00 82.31 322 GLU A O 1
ATOM 2695 N N . MET A 1 323 ? -23.108 5.833 37.966 1.00 77.19 323 MET A N 1
ATOM 2696 C CA . MET A 1 323 ? -23.475 4.602 38.667 1.00 77.19 323 MET A CA 1
ATOM 2697 C C . MET A 1 323 ? -23.281 4.741 40.182 1.00 77.19 323 MET A C 1
ATOM 2699 O O . MET A 1 323 ? -24.133 4.280 40.935 1.00 77.19 323 MET A O 1
ATOM 2703 N N . PHE A 1 324 ? -22.202 5.396 40.624 1.00 76.81 324 PHE A N 1
ATOM 2704 C CA . PHE A 1 324 ? -21.945 5.679 42.038 1.00 76.81 324 PHE A CA 1
ATOM 2705 C C . PHE A 1 324 ? -23.000 6.614 42.649 1.00 76.81 324 PHE A C 1
ATOM 2707 O O . PHE A 1 324 ? -23.535 6.311 43.709 1.00 76.81 324 PHE A O 1
ATOM 2714 N N . PHE A 1 325 ? -23.362 7.708 41.971 1.00 75.12 325 PHE A N 1
ATOM 2715 C CA . PHE A 1 325 ? -24.384 8.636 42.471 1.00 75.12 325 PHE A CA 1
ATOM 2716 C C . PHE A 1 325 ? -25.770 7.990 42.567 1.00 75.12 325 PHE A C 1
ATOM 2718 O O . PHE A 1 325 ? -26.445 8.163 43.579 1.00 75.12 325 PHE A O 1
ATOM 2725 N N . LYS A 1 326 ? -26.165 7.177 41.577 1.00 73.31 326 LYS A N 1
ATOM 2726 C CA . LYS A 1 326 ? -27.425 6.414 41.641 1.00 73.31 326 LYS A CA 1
ATOM 2727 C C . LYS A 1 326 ? -27.476 5.434 42.815 1.00 73.31 326 LYS A C 1
ATOM 2729 O O . LYS A 1 326 ? -28.553 5.169 43.328 1.00 73.31 326 LYS A O 1
ATOM 2734 N N . LEU A 1 327 ? -26.334 4.899 43.248 1.00 63.34 327 LEU A N 1
ATOM 2735 C CA . LEU A 1 327 ? -26.259 4.009 44.412 1.00 63.34 327 LEU A CA 1
ATOM 2736 C C . LEU A 1 327 ? -26.474 4.741 45.727 1.00 63.34 327 LEU A C 1
ATOM 2738 O O . LEU A 1 327 ? -27.154 4.205 46.593 1.00 63.34 327 LEU A O 1
ATOM 2742 N N . SER A 1 328 ? -25.921 5.945 45.873 1.00 62.97 328 SER A N 1
ATOM 2743 C CA . SER A 1 328 ? -26.183 6.770 47.054 1.00 62.97 328 SER A CA 1
ATOM 2744 C C . SER A 1 328 ? -27.672 7.107 47.171 1.00 62.97 328 SER A C 1
ATOM 2746 O O . SER A 1 328 ? -28.223 7.077 48.264 1.00 62.97 328 SER A O 1
ATOM 2748 N N . GLU A 1 329 ? -28.337 7.348 46.040 1.00 63.31 329 GLU A N 1
ATOM 2749 C CA . GLU A 1 329 ? -29.771 7.649 45.982 1.00 63.31 329 GLU A CA 1
ATOM 2750 C C . GLU A 1 329 ? -30.651 6.403 46.236 1.00 63.31 329 GLU A C 1
ATOM 2752 O O . GLU A 1 329 ? -31.633 6.475 46.973 1.00 63.31 329 GLU A O 1
ATOM 2757 N N . GLU A 1 330 ? -30.277 5.233 45.698 1.00 61.72 330 GLU A N 1
ATOM 2758 C CA . GLU A 1 330 ? -30.962 3.953 45.965 1.00 61.72 330 GLU A CA 1
ATOM 2759 C C . GLU A 1 330 ? -30.744 3.457 47.414 1.00 61.72 330 GLU A C 1
ATOM 2761 O O . GLU A 1 330 ? -31.621 2.787 47.958 1.00 61.72 330 GLU A O 1
ATOM 2766 N N . ALA A 1 331 ? -29.623 3.812 48.058 1.00 59.19 331 ALA A N 1
ATOM 2767 C CA . ALA A 1 331 ? -29.331 3.476 49.455 1.00 59.19 331 ALA A CA 1
ATOM 2768 C C . ALA A 1 331 ? -30.094 4.357 50.465 1.00 59.19 331 ALA A C 1
ATOM 2770 O O . ALA A 1 331 ? -30.569 3.837 51.473 1.00 59.19 331 ALA A O 1
ATOM 2771 N N . ASP A 1 332 ? -30.264 5.657 50.191 1.00 52.81 332 ASP A N 1
ATOM 2772 C CA . ASP A 1 332 ? -31.051 6.566 51.048 1.00 52.81 332 ASP A CA 1
ATOM 2773 C C . ASP A 1 332 ? -32.574 6.356 50.903 1.00 52.81 332 ASP A C 1
ATOM 2775 O O . ASP A 1 332 ? -33.345 6.665 51.813 1.00 52.81 332 ASP A O 1
ATOM 2779 N N . GLY A 1 333 ? -33.031 5.786 49.780 1.00 49.44 333 GLY A N 1
ATOM 2780 C CA . GLY A 1 333 ? -34.447 5.490 49.524 1.00 49.44 333 GLY A CA 1
ATOM 2781 C C . GLY A 1 333 ? -35.015 4.273 50.272 1.00 49.44 333 GLY A C 1
ATOM 2782 O O . GLY A 1 333 ? -36.234 4.092 50.297 1.00 49.44 333 GLY A O 1
ATOM 2783 N N . GLN A 1 334 ? -34.173 3.443 50.898 1.00 46.38 334 GLN A N 1
ATOM 2784 C CA . GLN A 1 334 ? -34.580 2.257 51.663 1.00 46.38 334 GLN A CA 1
ATOM 2785 C C . GLN A 1 334 ? -34.560 2.505 53.180 1.00 46.38 334 GLN A C 1
ATOM 2787 O O . GLN A 1 334 ? -33.952 1.761 53.946 1.00 46.38 334 GLN A O 1
ATOM 2792 N N . VAL A 1 335 ? -35.284 3.515 53.664 1.00 41.84 335 VAL A N 1
ATOM 2793 C CA . VAL A 1 335 ? -35.767 3.451 55.051 1.00 41.84 335 VAL A CA 1
ATOM 2794 C C . VAL A 1 335 ? -37.060 2.635 55.020 1.00 41.84 335 VAL A C 1
ATOM 2796 O O . VAL A 1 335 ? -38.038 3.094 54.425 1.00 41.84 335 VAL A O 1
ATOM 2799 N N . PRO A 1 336 ? -37.123 1.431 55.622 1.00 44.22 336 PRO A N 1
ATOM 2800 C CA . PRO A 1 336 ? -38.364 0.681 55.693 1.00 44.22 336 PRO A CA 1
ATOM 2801 C C . PRO A 1 336 ? -39.319 1.426 56.629 1.00 44.22 336 PRO A C 1
ATOM 2803 O O . PRO A 1 336 ? -39.322 1.235 57.845 1.00 44.22 336 PRO A O 1
ATOM 2806 N N . VAL A 1 337 ? -40.147 2.300 56.061 1.00 47.34 337 VAL A N 1
ATOM 2807 C CA . VAL A 1 337 ? -41.308 2.830 56.762 1.00 47.34 337 VAL A CA 1
ATOM 2808 C C . VAL A 1 337 ? -42.320 1.692 56.874 1.00 47.34 337 VAL A C 1
ATOM 2810 O O . VAL A 1 337 ? -43.015 1.341 55.923 1.00 47.34 337 VAL A O 1
ATOM 2813 N N . SER A 1 338 ? -42.412 1.183 58.102 1.00 39.94 338 SER A N 1
ATOM 2814 C CA . SER A 1 338 ? -43.496 0.379 58.673 1.00 39.94 338 SER A CA 1
ATOM 2815 C C . SER A 1 338 ? -43.344 -1.157 58.603 1.00 39.94 338 SER A C 1
ATOM 2817 O O . SER A 1 338 ? -43.292 -1.734 57.517 1.00 39.94 338 SER A O 1
ATOM 2819 N N . PRO A 1 339 ? -43.355 -1.862 59.755 1.00 45.00 339 PRO A N 1
ATOM 2820 C CA . PRO A 1 339 ? -43.201 -3.318 59.837 1.00 45.00 339 PRO A CA 1
ATOM 2821 C C . PRO A 1 339 ? -44.492 -4.116 59.546 1.00 45.00 339 PRO A C 1
ATOM 2823 O O . PRO A 1 339 ? -44.594 -5.274 59.942 1.00 45.00 339 PRO A O 1
ATOM 2826 N N . THR A 1 340 ? -45.484 -3.552 58.845 1.00 40.16 340 THR A N 1
ATOM 2827 C CA . THR A 1 340 ? -46.837 -4.150 58.758 1.00 40.16 340 THR A CA 1
ATOM 2828 C C . THR A 1 340 ? -47.303 -4.457 57.334 1.00 40.16 340 THR A C 1
ATOM 2830 O O . THR A 1 340 ? -48.479 -4.308 57.009 1.00 40.16 340 THR A O 1
ATOM 2833 N N . LYS A 1 341 ? -46.418 -4.925 56.450 1.00 42.41 341 LYS A N 1
ATOM 2834 C CA . LYS A 1 341 ? -46.850 -5.577 55.203 1.00 42.41 341 LYS A CA 1
ATOM 2835 C C . LYS A 1 341 ? -46.248 -6.967 55.133 1.00 42.41 341 LYS A C 1
ATOM 2837 O O . LYS A 1 341 ? -45.054 -7.139 54.932 1.00 42.41 341 LYS A O 1
ATOM 2842 N N . HIS A 1 342 ? -47.102 -7.954 55.370 1.00 42.91 342 HIS A N 1
ATOM 2843 C CA . HIS A 1 342 ? -46.747 -9.360 55.292 1.00 42.91 342 HIS A CA 1
ATOM 2844 C C . HIS A 1 342 ? -46.350 -9.635 53.840 1.00 42.91 342 HIS A C 1
ATOM 2846 O O . HIS A 1 342 ? -47.132 -9.354 52.926 1.00 42.91 342 HIS A O 1
ATOM 2852 N N . ALA A 1 343 ? -45.138 -10.142 53.621 1.00 45.50 343 ALA A N 1
ATOM 2853 C CA . ALA A 1 343 ? -44.761 -10.682 52.326 1.00 45.50 343 ALA A CA 1
ATOM 2854 C C . ALA A 1 343 ? -45.761 -11.798 52.001 1.00 45.50 343 ALA A C 1
ATOM 2856 O O . ALA A 1 343 ? -45.836 -12.798 52.715 1.00 45.50 343 ALA A O 1
ATOM 2857 N N . LYS A 1 344 ? -46.593 -11.596 50.974 1.00 42.66 344 LYS A N 1
ATOM 2858 C CA . LYS A 1 344 ? -47.513 -12.631 50.505 1.00 42.66 344 LYS A CA 1
ATOM 2859 C C . LYS A 1 344 ? -46.670 -13.719 49.856 1.00 42.66 344 LYS A C 1
ATOM 2861 O O . LYS A 1 344 ? -46.314 -13.619 48.687 1.00 42.66 344 LYS A O 1
ATOM 2866 N N . PHE A 1 345 ? -46.321 -14.728 50.645 1.00 40.16 345 PHE A N 1
ATOM 2867 C CA . PHE A 1 345 ? -45.820 -15.993 50.139 1.00 40.16 345 PHE A CA 1
ATOM 2868 C C . PHE A 1 345 ? -46.908 -16.553 49.222 1.00 40.16 345 PHE A C 1
ATOM 2870 O O . PHE A 1 345 ? -48.010 -16.852 49.679 1.00 40.16 345 PHE A O 1
ATOM 2877 N N . VAL A 1 346 ? -46.638 -16.599 47.920 1.00 47.47 346 VAL A N 1
ATOM 2878 C CA . VAL A 1 346 ? -47.517 -17.269 46.963 1.00 47.47 346 VAL A CA 1
ATOM 2879 C C . VAL A 1 346 ? -47.216 -18.762 47.101 1.00 47.47 346 VAL A C 1
ATOM 2881 O O . VAL A 1 346 ? -46.076 -19.155 46.844 1.00 47.47 346 VAL A O 1
ATOM 2884 N N . PRO A 1 347 ? -48.161 -19.604 47.555 1.00 41.97 347 PRO A N 1
ATOM 2885 C CA . PRO A 1 347 ? -47.924 -21.035 47.639 1.00 41.97 347 PRO A CA 1
ATOM 2886 C C . PRO A 1 347 ? -47.789 -21.589 46.223 1.00 41.97 347 PRO A C 1
ATOM 2888 O O . PRO A 1 347 ? -48.670 -21.395 45.386 1.00 41.97 347 PRO A O 1
ATOM 2891 N N . PHE A 1 348 ? -46.682 -22.272 45.954 1.00 38.31 348 PHE A N 1
ATOM 2892 C CA . PHE A 1 348 ? -46.518 -23.052 44.738 1.00 38.31 348 PHE A CA 1
ATOM 2893 C C . PHE A 1 348 ? -47.463 -24.260 44.803 1.00 38.31 348 PHE A C 1
ATOM 2895 O O . PHE A 1 348 ? -47.279 -25.151 45.633 1.00 38.31 348 PHE A O 1
ATOM 2902 N N . SER A 1 349 ? -48.497 -24.277 43.962 1.00 43.03 349 SER A N 1
ATOM 2903 C CA . SER A 1 349 ? -49.354 -25.443 43.758 1.00 43.03 349 SER A CA 1
ATOM 2904 C C . SER A 1 349 ? -48.735 -26.343 42.690 1.00 43.03 349 SER A C 1
ATOM 2906 O O . SER A 1 349 ? -48.842 -26.057 41.498 1.00 43.03 349 SER A O 1
ATOM 2908 N N . SER A 1 350 ? -48.107 -27.443 43.111 1.00 44.62 350 SER A N 1
ATOM 2909 C CA . SER A 1 350 ? -47.870 -28.584 42.222 1.00 44.62 350 SER A CA 1
ATOM 2910 C C . SER A 1 350 ? -49.205 -29.256 41.931 1.00 44.62 350 SER A C 1
ATOM 2912 O O . SER A 1 350 ? -49.720 -30.006 42.757 1.00 44.62 350 SER A O 1
ATOM 2914 N N . SER A 1 351 ? -49.756 -29.005 40.752 1.00 44.78 351 SER A N 1
ATOM 2915 C CA . SER A 1 351 ? -50.803 -29.844 40.180 1.00 44.78 351 SER A CA 1
ATOM 2916 C C . SER A 1 351 ? -50.629 -29.908 38.669 1.00 44.78 351 SER A C 1
ATOM 2918 O O . SER A 1 351 ? -51.386 -29.297 37.929 1.00 44.78 351 SER A O 1
ATOM 2920 N N . GLU A 1 352 ? -49.615 -30.648 38.234 1.00 44.47 352 GLU A N 1
ATOM 2921 C CA . GLU A 1 352 ? -49.589 -31.277 36.914 1.00 44.47 352 GLU A CA 1
ATOM 2922 C C . GLU A 1 352 ? -48.895 -32.634 37.071 1.00 44.47 352 GLU A C 1
ATOM 2924 O O . GLU A 1 352 ? -47.673 -32.771 37.090 1.00 44.47 352 GLU A O 1
ATOM 2929 N N . SER A 1 353 ? -49.712 -33.649 37.327 1.00 41.78 353 SER A N 1
ATOM 2930 C CA . SER A 1 353 ? -49.386 -35.052 37.086 1.00 41.78 353 SER A CA 1
ATOM 2931 C C . SER A 1 353 ? -50.686 -35.717 36.670 1.00 41.78 353 SER A C 1
ATOM 2933 O O . SER A 1 353 ? -51.522 -36.024 37.518 1.00 41.78 353 SER A O 1
ATOM 2935 N N . LEU A 1 354 ? -50.855 -35.871 35.361 1.00 38.88 354 LEU A N 1
ATOM 2936 C CA . LEU A 1 354 ? -51.550 -36.988 34.734 1.00 38.88 354 LEU A CA 1
ATOM 2937 C C . LEU A 1 354 ? -50.956 -37.198 33.344 1.00 38.88 354 LEU A C 1
ATOM 2939 O O . LEU A 1 354 ? -50.874 -36.200 32.594 1.00 38.88 354 LEU A O 1
#

InterPro domains:
  IPR022165 Polo kinase kinase [PF12474] (3-64)
  IPR022165 Polo kinase kinase [PF12474] (178-290)
  IPR051585 STE20 Subfamily Serine/Threonine Kinases [PTHR46538] (179-353)

Mean predicted aligned error: 16.94 Å

Organism: NCBI:txid245042

Solvent-accessible surface area (backbone atoms only — no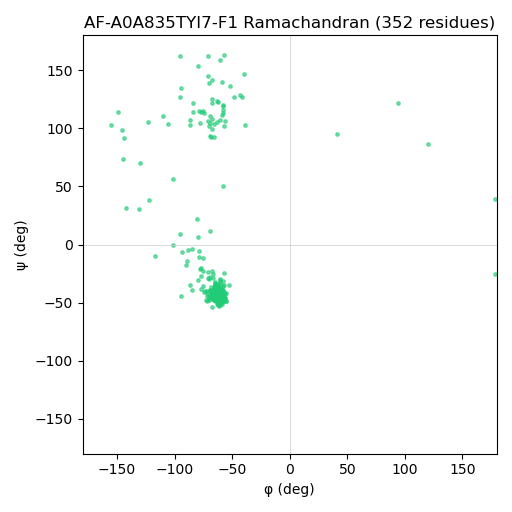t comparable to full-atom values): 20796 Å² total; per-residue (Å²): 118,69,72,61,66,62,39,68,78,47,61,82,87,52,29,64,61,52,47,49,50,54,50,52,50,52,52,49,51,50,52,50,53,52,49,52,50,53,50,48,55,49,50,55,50,52,50,52,53,49,50,53,52,53,49,52,53,49,53,49,54,53,50,52,51,52,50,54,52,50,55,50,48,54,54,51,53,53,51,51,52,51,52,56,48,54,51,48,53,54,52,52,52,48,51,50,54,53,48,52,52,51,52,50,52,51,48,52,54,50,48,57,44,52,62,43,58,67,70,62,64,90,81,73,86,79,70,89,71,80,88,74,86,76,79,80,80,81,78,81,88,75,82,87,76,88,74,88,80,64,90,68,67,78,70,64,75,80,72,72,78,94,81,85,65,94,63,76,79,73,68,74,49,65,52,54,48,50,56,48,50,51,48,49,55,49,41,49,51,54,53,50,54,52,50,53,53,52,51,56,45,65,70,49,46,65,58,51,53,51,56,50,48,52,53,51,50,54,53,48,55,52,47,40,72,75,73,50,92,63,55,79,64,54,53,51,51,53,54,52,50,54,50,51,48,58,52,49,55,55,50,51,53,52,52,50,55,52,50,55,50,51,53,52,48,52,48,41,51,48,56,52,53,51,52,52,48,55,53,50,51,54,51,49,54,51,53,48,52,54,50,50,50,55,49,53,52,52,52,50,50,52,53,51,52,51,54,51,54,60,58,44,53,58,54,52,53,52,52,53,49,54,54,50,53,53,48,56,54,59,59,69,67,66,65,85,82,68,99,81,71,79,81,78,79,76,80,83,78,90,81,87,86,132

Radius of gyration: 60.66 Å; Cα contacts (8 Å, |Δi|>4): 51; chains: 1; bounding box: 122×58×184 Å

pLDDT: mean 77.7, std 21.99, range [31.62, 98.5]